Protein AF-0000000086877142 (afdb_homodimer)

InterPro domains:
  IPR025454 Protein of unknown function DUF4275 [PF14101] (35-163)

Radius of gyration: 26.89 Å; Cα contacts (8 Å, |Δi|>4): 525; chains: 2; bounding box: 36×80×56 Å

Organism: NCBI:txid248903

Sequence (338 aa):
MIREQINKMLDVLPESELNVAYSRIELVYLKYMFEKNLEDKGVQVTELCEESEGIAEQWDNVFASNMDDEAKEAIYYSEYKWHMFSYKKQECLTGDTARDAFDAELKNDLYVMYQHTPFIQGYENANAVVAADFDSEQDIYIFDREFTWTYVHTHEDMCGPYFYKVSKPMIREQINKMLDVLPESELNVAYSRIELVYLKYMFEKNLEDKGVQVTELCEESEGIAEQWDNVFASNMDDEAKEAIYYSEYKWHMFSYKKQECLTGDTARDAFDAELKNDLYVMYQHTPFIQGYENANAVVAADFDSEQDIYIFDREFTWTYVHTHEDMCGPYFYKVSKP

Secondary structure (DSSP, 8-state):
-HHHHHHHHHHH--HHHHHHHHHHHHHHHHHHHHHHHHHHTT-EEEEESTTHHHHHHHHHHHHTTT--HHHHHHTTTTT-TTHHHHTTSS--EEHHHHHHHHHHS--SSEEEEETT---EEEEES-TT--GGGGTT--SEEEEETT-SEEEEE-S-TTS--EEEE----/-HHHHHHHHHHH--HHHHHHHHHHHHHHHHHHHHHHHHHHTT-EEEEESTTHHHHHHHHHHHHTTT--HHHHHHTTTTT-TTHHHHTTSS--EEHHHHHHHHHHS--SSEEEEETT---EEEEES-TT--GGGGTT--SEEEEETT-SEEEEE-S-TTS--EEEE----

Foldseek 3Di:
DVVVVVCVVLVVDDPVVNVVVVVVVVVVVLVVLLVVVCVVLVKDKDKDDPCQQVVVVVLCCQQVVQDDPVRCVVQVCLQAVCSCVVVVVDDWDFDPRQQVVQLPDQDAWKWKDARPDSMIMIIGGCRVPGPVSCQSPARMWIAHPVSQKIFGHHPDPVGGRTIDGHDDD/DVVVVVCVVLVVDDPVVNVVVVVVVVVVVLVVLLVVVCVVLVKDKDKDDPCQQVVVVVLCCQQVVQDDPVRCVVQVCLQAVCSCVVVVVDDWDFDPRQQVVQLPDQDAWKWKDARPDSMIMIIGGCRVPGPVSCQSPARMWIAHPVSQKIFGHHPDPVGGRTIDGHDDD

pLDDT: mean 96.6, std 4.87, range [49.31, 98.88]

Structure (mmCIF, N/CA/C/O backbone):
data_AF-0000000086877142-model_v1
#
loop_
_entity.id
_entity.type
_entity.pdbx_description
1 polymer 'DUF4275 family protein'
#
loop_
_atom_site.group_PDB
_atom_site.id
_atom_site.type_symbol
_atom_site.label_atom_id
_atom_site.label_alt_id
_atom_site.label_comp_id
_atom_site.label_asym_id
_atom_site.label_entity_id
_atom_site.label_seq_id
_atom_site.pdbx_PDB_ins_code
_atom_site.Cartn_x
_atom_site.Cartn_y
_atom_site.Cartn_z
_atom_site.occupancy
_atom_site.B_iso_or_equiv
_atom_site.auth_seq_id
_atom_site.auth_comp_id
_atom_site.auth_asym_id
_atom_site.auth_atom_id
_atom_site.pdbx_PDB_model_num
ATOM 1 N N . MET A 1 1 ? 12.141 7.219 -22.734 1 89.56 1 MET A N 1
ATOM 2 C CA . MET A 1 1 ? 11.875 8.078 -21.594 1 89.56 1 MET A CA 1
ATOM 3 C C . MET A 1 1 ? 10.82 7.461 -20.672 1 89.56 1 MET A C 1
ATOM 5 O O . MET A 1 1 ? 9.969 6.695 -21.125 1 89.56 1 MET A O 1
ATOM 9 N N . ILE A 1 2 ? 10.883 7.59 -19.375 1 95.69 2 ILE A N 1
ATOM 10 C CA . ILE A 1 2 ? 10.008 7.008 -18.359 1 95.69 2 ILE A CA 1
ATOM 11 C C . ILE A 1 2 ? 8.555 7.324 -18.688 1 95.69 2 ILE A C 1
ATOM 13 O O . ILE A 1 2 ? 7.672 6.477 -18.531 1 95.69 2 ILE A O 1
ATOM 17 N N . ARG A 1 3 ? 8.273 8.5 -19.266 1 96.19 3 ARG A N 1
ATOM 18 C CA . ARG A 1 3 ? 6.926 8.898 -19.641 1 96.19 3 ARG A CA 1
ATOM 19 C C . ARG A 1 3 ? 6.398 8.016 -20.781 1 96.19 3 ARG A C 1
ATOM 21 O O . ARG A 1 3 ? 5.215 7.66 -20.797 1 96.19 3 ARG A O 1
ATOM 28 N N . GLU A 1 4 ? 7.223 7.723 -21.656 1 96.75 4 GLU A N 1
ATOM 29 C CA . GLU A 1 4 ? 6.824 6.863 -22.75 1 96.75 4 GLU A CA 1
ATOM 30 C C . GLU A 1 4 ? 6.441 5.469 -22.266 1 96.75 4 GLU A C 1
ATOM 32 O O . GLU A 1 4 ? 5.457 4.891 -22.719 1 96.75 4 GLU A O 1
ATOM 37 N N . GLN A 1 5 ? 7.297 5.004 -21.391 1 97.5 5 GLN A N 1
ATOM 38 C CA . GLN A 1 5 ? 7.02 3.688 -20.828 1 97.5 5 GLN A CA 1
ATOM 39 C C . GLN A 1 5 ? 5.699 3.686 -20.062 1 97.5 5 GLN A C 1
ATOM 41 O O . GLN A 1 5 ? 4.914 2.738 -20.172 1 97.5 5 GLN A O 1
ATOM 46 N N . ILE A 1 6 ? 5.477 4.711 -19.312 1 98.25 6 ILE A N 1
ATOM 47 C CA . ILE A 1 6 ? 4.215 4.867 -18.594 1 98.25 6 ILE A CA 1
ATOM 48 C C . ILE A 1 6 ? 3.055 4.855 -19.578 1 98.25 6 ILE A C 1
ATOM 50 O O . ILE A 1 6 ? 2.078 4.125 -19.391 1 98.25 6 ILE A O 1
ATOM 54 N N . ASN A 1 7 ? 3.176 5.617 -20.641 1 97.81 7 ASN A N 1
ATOM 55 C CA . ASN A 1 7 ? 2.115 5.715 -21.625 1 97.81 7 ASN A CA 1
ATOM 56 C C . ASN A 1 7 ? 1.831 4.363 -22.281 1 97.81 7 ASN A C 1
ATOM 58 O O . ASN A 1 7 ? 0.673 4.012 -22.516 1 97.81 7 ASN A O 1
ATOM 62 N N . LYS A 1 8 ? 2.854 3.664 -22.562 1 98 8 LYS A N 1
ATOM 63 C CA . LYS A 1 8 ? 2.686 2.344 -23.156 1 98 8 LYS A CA 1
ATOM 64 C C . LYS A 1 8 ? 1.86 1.431 -22.266 1 98 8 LYS A C 1
ATOM 66 O O . LYS A 1 8 ? 0.99 0.699 -22.734 1 98 8 LYS A O 1
ATOM 71 N N . MET A 1 9 ? 2.131 1.445 -20.969 1 98.25 9 MET A N 1
ATOM 72 C CA . MET A 1 9 ? 1.384 0.623 -20.016 1 98.25 9 MET A CA 1
ATOM 73 C C . MET A 1 9 ? -0.068 1.082 -19.922 1 98.25 9 MET A C 1
ATOM 75 O O . MET A 1 9 ? -0.987 0.264 -19.984 1 98.25 9 MET A O 1
ATOM 79 N N . LEU A 1 10 ? -0.264 2.367 -19.828 1 98.25 10 LEU A N 1
ATOM 80 C CA . LEU A 1 10 ? -1.608 2.916 -19.688 1 98.25 10 LEU A CA 1
ATOM 81 C C . LEU A 1 10 ? -2.447 2.637 -20.922 1 98.25 10 LEU A C 1
ATOM 83 O O . LEU A 1 10 ? -3.66 2.443 -20.828 1 98.25 10 LEU A O 1
ATOM 87 N N . ASP A 1 11 ? -1.825 2.57 -22.094 1 97.81 11 ASP A N 1
ATOM 88 C CA . ASP A 1 11 ? -2.516 2.42 -23.375 1 97.81 11 ASP A CA 1
ATOM 89 C C . ASP A 1 11 ? -3.213 1.065 -23.453 1 97.81 11 ASP A C 1
ATOM 91 O O . ASP A 1 11 ? -4.191 0.912 -24.203 1 97.81 11 ASP A O 1
ATOM 95 N N . VAL A 1 12 ? -2.723 0.13 -22.719 1 97.12 12 VAL A N 1
ATOM 96 C CA . VAL A 1 12 ? -3.256 -1.22 -22.859 1 97.12 12 VAL A CA 1
ATOM 97 C C . VAL A 1 12 ? -4.34 -1.461 -21.812 1 97.12 12 VAL A C 1
ATOM 99 O O . VAL A 1 12 ? -5.109 -2.418 -21.922 1 97.12 12 VAL A O 1
ATOM 102 N N . LEU A 1 13 ? -4.418 -0.662 -20.766 1 97.94 13 LEU A N 1
ATOM 103 C CA . LEU A 1 13 ? -5.324 -0.878 -19.641 1 97.94 13 LEU A CA 1
ATOM 104 C C . LEU A 1 13 ? -6.75 -0.484 -20.016 1 97.94 13 LEU A C 1
ATOM 106 O O . LEU A 1 13 ? -6.977 0.58 -20.594 1 97.94 13 LEU A O 1
ATOM 110 N N . PRO A 1 14 ? -7.766 -1.32 -19.719 1 97.44 14 PRO A N 1
ATOM 111 C CA . PRO A 1 14 ? -9.164 -0.917 -19.875 1 97.44 14 PRO A CA 1
ATOM 112 C C . PRO A 1 14 ? -9.594 0.117 -18.828 1 97.44 14 PRO A C 1
ATOM 114 O O . PRO A 1 14 ? -8.828 0.431 -17.922 1 97.44 14 PRO A O 1
ATOM 117 N N . GLU A 1 15 ? -10.766 0.653 -18.953 1 96.75 15 GLU A N 1
ATOM 118 C CA . GLU A 1 15 ? -11.242 1.769 -18.141 1 96.75 15 GLU A CA 1
ATOM 119 C C . GLU A 1 15 ? -11.195 1.424 -16.656 1 96.75 15 GLU A C 1
ATOM 121 O O . GLU A 1 15 ? -10.828 2.262 -15.828 1 96.75 15 GLU A O 1
ATOM 126 N N . SER A 1 16 ? -11.617 0.208 -16.328 1 96.81 16 SER A N 1
ATOM 127 C CA . SER A 1 16 ? -11.633 -0.205 -14.93 1 96.81 16 SER A CA 1
A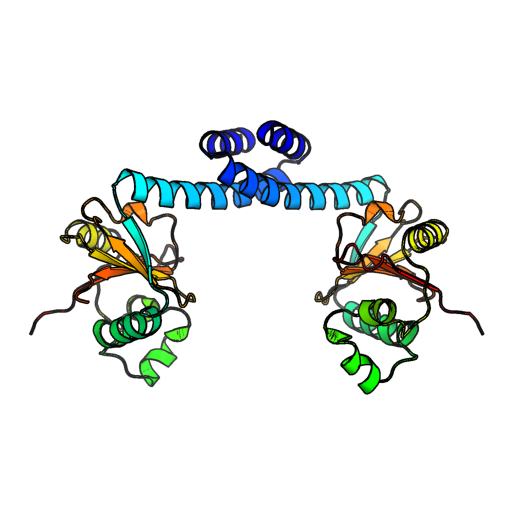TOM 128 C C . SER A 1 16 ? -10.234 -0.129 -14.312 1 96.81 16 SER A C 1
ATOM 130 O O . SER A 1 16 ? -10.062 0.427 -13.227 1 96.81 16 SER A O 1
ATOM 132 N N . GLU A 1 17 ? -9.242 -0.661 -15.047 1 97.88 17 GLU A N 1
ATOM 133 C CA . GLU A 1 17 ? -7.863 -0.655 -14.562 1 97.88 17 GLU A CA 1
ATOM 134 C C . GLU A 1 17 ? -7.262 0.746 -14.625 1 97.88 17 GLU A C 1
ATOM 136 O O . GLU A 1 17 ? -6.434 1.109 -13.789 1 97.88 17 GLU A O 1
ATOM 141 N N . LEU A 1 18 ? -7.668 1.517 -15.617 1 98.19 18 LEU A N 1
ATOM 142 C CA . LEU A 1 18 ? -7.23 2.906 -15.672 1 98.19 18 LEU A CA 1
ATOM 143 C C . LEU A 1 18 ? -7.668 3.67 -14.43 1 98.19 18 LEU A C 1
ATOM 145 O O . LEU A 1 18 ? -6.93 4.516 -13.922 1 98.19 18 LEU A O 1
ATOM 149 N N . ASN A 1 19 ? -8.867 3.391 -13.977 1 98.12 19 ASN A N 1
ATOM 150 C CA . ASN A 1 19 ? -9.344 4.023 -12.75 1 98.12 19 ASN A CA 1
ATOM 151 C C . ASN A 1 19 ? -8.477 3.656 -11.555 1 98.12 19 ASN A C 1
ATOM 153 O O . ASN A 1 19 ? -8.219 4.5 -10.695 1 98.12 19 ASN A O 1
ATOM 157 N N . VAL A 1 20 ? -8.07 2.389 -11.508 1 98.06 20 VAL A N 1
ATOM 158 C CA . VAL A 1 20 ? -7.168 1.954 -10.445 1 98.06 20 VAL A CA 1
ATOM 159 C C . VAL A 1 20 ? -5.84 2.699 -10.555 1 98.06 20 VAL A C 1
ATOM 161 O O . VAL A 1 20 ? -5.328 3.225 -9.562 1 98.06 20 VAL A O 1
ATOM 164 N N . ALA A 1 21 ? -5.297 2.74 -11.75 1 98.12 21 ALA A N 1
ATOM 165 C CA . ALA A 1 21 ? -4.047 3.455 -11.992 1 98.12 21 ALA A CA 1
ATOM 166 C C 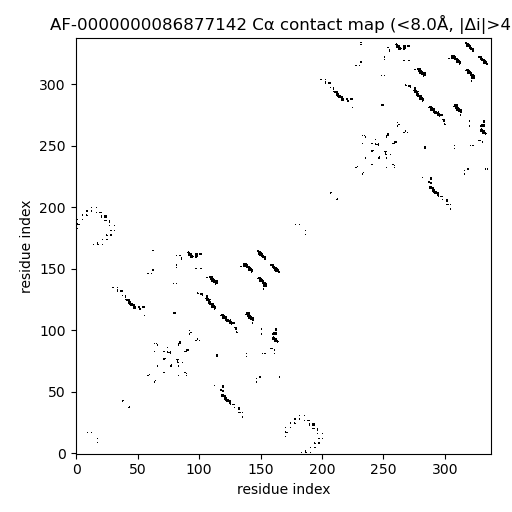. ALA A 1 21 ? -4.172 4.926 -11.594 1 98.12 21 ALA A C 1
ATOM 168 O O . ALA A 1 21 ? -3.254 5.492 -10.992 1 98.12 21 ALA A O 1
ATOM 169 N N . TYR A 1 22 ? -5.281 5.547 -11.953 1 98.44 22 TYR A N 1
ATOM 170 C CA . TYR A 1 22 ? -5.539 6.938 -11.602 1 98.44 22 TYR A CA 1
ATOM 171 C C . TYR A 1 22 ? -5.395 7.152 -10.094 1 98.44 22 TYR A C 1
ATOM 173 O O . TYR A 1 22 ? -4.711 8.078 -9.656 1 98.44 22 TYR A O 1
ATOM 181 N N . SER A 1 23 ? -6.059 6.281 -9.383 1 97.81 23 SER A N 1
ATOM 182 C CA . SER A 1 23 ? -6.027 6.418 -7.926 1 97.81 23 SER A CA 1
ATOM 183 C C . SER A 1 23 ? -4.602 6.32 -7.395 1 97.81 23 SER A C 1
ATOM 185 O O . SER A 1 23 ? -4.223 7.059 -6.484 1 97.81 23 SER A O 1
ATOM 187 N N . ARG A 1 24 ? -3.857 5.441 -7.922 1 97.69 24 ARG A N 1
ATOM 188 C CA . ARG A 1 24 ? -2.473 5.258 -7.496 1 97.69 24 ARG A CA 1
ATOM 189 C C . ARG A 1 24 ? -1.622 6.469 -7.863 1 97.69 24 ARG A C 1
ATOM 191 O O . ARG A 1 24 ? -0.797 6.918 -7.066 1 97.69 24 ARG A O 1
ATOM 198 N N . ILE A 1 25 ? -1.834 7.004 -9.008 1 98.25 25 ILE A N 1
ATOM 199 C CA . ILE A 1 25 ? -1.085 8.156 -9.492 1 98.25 25 ILE A CA 1
ATOM 200 C C . ILE A 1 25 ? -1.475 9.398 -8.688 1 98.25 25 ILE A C 1
ATOM 202 O O . ILE A 1 25 ? -0.625 10.234 -8.375 1 98.25 25 ILE A O 1
ATOM 206 N N . GLU A 1 26 ? -2.74 9.477 -8.445 1 98 26 GLU A N 1
ATOM 207 C CA . GLU A 1 26 ? -3.238 10.617 -7.688 1 98 26 GLU A CA 1
ATOM 208 C C . GLU A 1 26 ? -2.533 10.734 -6.34 1 98 26 GLU A C 1
ATOM 210 O O . GLU A 1 26 ? -2.219 11.836 -5.887 1 98 26 GLU A O 1
ATOM 215 N N . LEU A 1 27 ? -2.342 9.633 -5.711 1 97.44 27 LEU A N 1
ATOM 216 C CA . LEU A 1 27 ? -1.632 9.633 -4.438 1 97.44 27 LEU A CA 1
ATOM 217 C C . LEU A 1 27 ? -0.241 10.242 -4.594 1 97.44 27 LEU A C 1
ATOM 219 O O . LEU A 1 27 ? 0.181 11.055 -3.768 1 97.44 27 LEU A O 1
ATOM 223 N N . VAL A 1 28 ? 0.477 9.891 -5.59 1 98.19 28 VAL A N 1
ATOM 224 C CA . VAL A 1 28 ? 1.807 10.422 -5.867 1 98.19 28 VAL A CA 1
ATOM 225 C C . VAL A 1 28 ? 1.716 11.922 -6.152 1 98.19 28 VAL A C 1
ATOM 227 O O . VAL A 1 28 ? 2.514 12.711 -5.641 1 98.19 28 VAL A O 1
ATOM 230 N N . TYR A 1 29 ? 0.792 12.266 -6.98 1 98.38 29 TYR A N 1
ATOM 231 C CA . TYR A 1 29 ? 0.573 13.648 -7.395 1 98.38 29 TYR A CA 1
ATOM 232 C C . TYR A 1 29 ? 0.276 14.539 -6.195 1 98.38 29 TYR A C 1
ATOM 234 O O . TYR A 1 29 ? 0.89 15.594 -6.027 1 98.38 29 TYR A O 1
ATOM 242 N N . LEU A 1 30 ? -0.676 14.055 -5.414 1 97.94 30 LEU A N 1
ATOM 243 C CA . LEU A 1 30 ? -1.096 14.844 -4.262 1 97.94 30 LEU A CA 1
ATOM 244 C C . LEU A 1 30 ? 0.055 15.031 -3.279 1 97.94 30 LEU A C 1
ATOM 246 O O . LEU A 1 30 ? 0.247 16.125 -2.738 1 97.94 30 LEU A O 1
ATOM 250 N N . LYS A 1 31 ? 0.769 14.008 -3.012 1 97.75 31 LYS A N 1
ATOM 251 C CA . LYS A 1 31 ? 1.926 14.109 -2.127 1 97.75 31 LYS A CA 1
ATOM 252 C C . LYS A 1 31 ? 2.951 15.094 -2.676 1 97.75 31 LYS A C 1
ATOM 254 O O . LYS A 1 31 ? 3.461 15.945 -1.939 1 97.75 31 LYS A O 1
ATOM 259 N N . TYR A 1 32 ? 3.262 15.023 -3.898 1 98.38 32 TYR A N 1
ATOM 260 C CA . TYR A 1 32 ? 4.203 15.93 -4.539 1 98.38 32 TYR A CA 1
ATOM 261 C C . TYR A 1 32 ? 3.721 17.375 -4.449 1 98.38 32 TYR A C 1
ATOM 263 O O . TYR A 1 32 ? 4.496 18.281 -4.113 1 98.38 32 TYR A O 1
ATOM 271 N N . MET A 1 33 ? 2.484 17.562 -4.777 1 98.12 33 MET A N 1
ATOM 272 C CA . MET A 1 33 ? 1.923 18.906 -4.77 1 98.12 33 MET A CA 1
ATOM 273 C C . MET A 1 33 ? 1.947 19.5 -3.363 1 98.12 33 MET A C 1
ATOM 275 O O . MET A 1 33 ? 2.195 20.703 -3.193 1 98.12 33 MET A O 1
ATOM 279 N N . PHE A 1 34 ? 1.67 18.672 -2.391 1 98.38 34 PHE A N 1
ATOM 280 C CA . PHE A 1 34 ? 1.721 19.109 -0.999 1 98.38 34 PHE A CA 1
ATOM 281 C C . PHE A 1 34 ? 3.113 19.609 -0.639 1 98.38 34 PHE A C 1
ATOM 283 O O . PHE A 1 34 ? 3.266 20.734 -0.141 1 98.38 34 PHE A O 1
ATOM 290 N N . GLU A 1 35 ? 4.078 18.844 -0.937 1 97.88 35 GLU A N 1
ATOM 291 C CA . GLU A 1 35 ? 5.461 19.203 -0.62 1 97.88 35 GLU A CA 1
ATOM 292 C C . GLU A 1 35 ? 5.914 20.422 -1.409 1 97.88 35 GLU A C 1
ATOM 294 O O . GLU A 1 35 ? 6.574 21.312 -0.863 1 97.88 35 GLU A O 1
ATOM 299 N N . LYS A 1 36 ? 5.598 20.406 -2.641 1 97.81 36 LYS A N 1
ATOM 300 C CA . LYS A 1 36 ? 5.965 21.531 -3.502 1 97.81 36 LYS A CA 1
ATOM 301 C C . LYS A 1 36 ? 5.336 22.828 -3.012 1 97.81 36 LYS A C 1
ATOM 303 O O . LYS A 1 36 ? 5.98 23.875 -3.029 1 97.81 36 LYS A O 1
ATOM 308 N N . ASN A 1 37 ? 4.094 22.734 -2.646 1 98.25 37 ASN A N 1
ATOM 309 C CA . ASN A 1 37 ? 3.395 23.891 -2.117 1 98.25 37 ASN A CA 1
ATOM 310 C C . ASN A 1 37 ? 4.113 24.469 -0.901 1 98.25 37 ASN A C 1
ATOM 312 O O . ASN A 1 37 ? 4.301 25.688 -0.805 1 98.25 37 ASN A O 1
ATOM 316 N N . LEU A 1 38 ? 4.473 23.641 0.035 1 98.38 38 LEU A N 1
ATOM 317 C CA . LEU A 1 38 ? 5.215 24.094 1.211 1 98.38 38 LEU A CA 1
ATOM 318 C C . LEU A 1 38 ? 6.555 24.688 0.81 1 98.38 38 LEU A C 1
ATOM 320 O O . LEU A 1 38 ? 6.945 25.75 1.323 1 98.38 38 LEU A O 1
ATOM 324 N N . GLU A 1 39 ? 7.207 24.047 -0.1 1 98.06 39 GLU A N 1
ATOM 325 C CA . GLU A 1 39 ? 8.492 24.531 -0.585 1 98.06 39 GLU A CA 1
ATOM 326 C C . GLU A 1 39 ? 8.344 25.906 -1.232 1 98.06 39 GLU A C 1
ATOM 328 O O . GLU A 1 39 ? 9.156 26.812 -0.992 1 98.06 39 GLU A O 1
ATOM 333 N N . ASP A 1 40 ? 7.406 26.016 -2.068 1 98.25 40 ASP A N 1
ATOM 334 C CA . ASP A 1 40 ? 7.164 27.281 -2.777 1 98.25 40 ASP A CA 1
ATOM 335 C C . ASP A 1 40 ? 6.879 28.406 -1.8 1 98.25 40 ASP A C 1
ATOM 337 O O . ASP A 1 40 ? 7.152 29.578 -2.096 1 98.25 40 ASP A O 1
ATOM 341 N N . LYS A 1 41 ? 6.379 28.047 -0.651 1 98.38 41 LYS A N 1
ATOM 342 C CA . LYS A 1 41 ? 6.062 29.031 0.38 1 98.38 41 LYS A CA 1
ATOM 343 C C . LYS A 1 41 ? 7.281 29.312 1.257 1 98.38 41 LYS A C 1
ATOM 345 O O . LYS A 1 41 ? 7.207 30.125 2.182 1 98.38 41 LYS A O 1
ATOM 350 N N . GLY A 1 42 ? 8.305 28.641 1.019 1 98.25 42 GLY A N 1
ATOM 351 C CA . GLY A 1 42 ? 9.547 28.875 1.727 1 98.25 42 GLY A CA 1
ATOM 352 C C . GLY A 1 42 ? 9.664 28.078 3.018 1 98.25 42 GLY A C 1
ATOM 353 O O . GLY A 1 42 ? 10.57 28.312 3.816 1 98.25 42 GLY A O 1
ATOM 354 N N . VAL A 1 43 ? 8.766 27.156 3.209 1 98.69 43 VAL A N 1
ATOM 355 C CA . VAL A 1 43 ? 8.766 26.359 4.438 1 98.69 43 VAL A CA 1
ATOM 356 C C . VAL A 1 43 ? 9.945 25.391 4.422 1 98.69 43 VAL A C 1
ATOM 358 O O . VAL A 1 43 ? 10.188 24.719 3.414 1 98.69 43 VAL A O 1
ATOM 361 N N . GLN A 1 44 ? 10.664 25.375 5.457 1 98.5 44 GLN A N 1
ATOM 362 C CA . GLN A 1 44 ? 11.703 24.375 5.66 1 98.5 44 GLN A CA 1
ATOM 363 C C . GLN A 1 44 ? 11.219 23.25 6.562 1 98.5 44 GLN A C 1
ATOM 365 O O . GLN A 1 44 ? 10.852 23.469 7.715 1 98.5 44 GLN A O 1
ATOM 370 N N . VAL A 1 45 ? 11.258 22.078 6.008 1 98.06 45 VAL A N 1
ATOM 371 C CA . VAL A 1 45 ? 10.75 20.922 6.738 1 98.06 45 VAL A CA 1
ATOM 372 C C . VAL A 1 45 ? 11.914 20.062 7.223 1 98.06 45 VAL A C 1
ATOM 374 O O . VAL A 1 45 ? 12.805 19.703 6.441 1 98.06 45 VAL A O 1
ATOM 377 N N . THR A 1 46 ? 11.914 19.766 8.453 1 97.75 46 THR A N 1
ATOM 378 C CA . THR A 1 46 ? 12.93 18.906 9.039 1 97.75 46 THR A CA 1
ATOM 379 C C . THR A 1 46 ? 12.281 17.781 9.844 1 97.75 46 THR A C 1
ATOM 381 O O . THR A 1 46 ? 11.273 17.984 10.516 1 97.75 46 THR A O 1
ATOM 384 N N . GLU A 1 47 ? 12.836 16.594 9.719 1 96.12 47 GLU A N 1
ATOM 385 C CA . GLU A 1 47 ? 12.383 15.469 10.539 1 96.12 47 GLU A CA 1
ATOM 386 C C . GLU A 1 47 ? 13.047 15.477 11.906 1 96.12 47 GLU A C 1
ATOM 388 O O . GLU A 1 47 ? 14.273 15.539 12.008 1 96.12 47 GLU A O 1
ATOM 393 N N . LEU A 1 48 ? 12.188 15.445 12.898 1 95.19 48 LEU A N 1
ATOM 394 C CA . LEU A 1 48 ? 12.695 15.422 14.266 1 95.19 48 LEU A CA 1
ATOM 395 C C . LEU A 1 48 ? 12.703 14 14.82 1 95.19 48 LEU A C 1
ATOM 397 O O . LEU A 1 48 ? 11.656 13.477 15.211 1 95.19 48 LEU A O 1
ATOM 401 N N . CYS A 1 49 ? 13.711 13.281 14.844 1 88.81 49 CYS A N 1
ATOM 402 C CA . CYS A 1 49 ? 13.781 11.875 15.211 1 88.81 49 CYS A CA 1
ATOM 403 C C . CYS A 1 49 ? 13.922 11.711 16.719 1 88.81 49 CYS A C 1
ATOM 405 O O . CYS A 1 49 ? 13.008 11.219 17.391 1 88.81 49 CYS A O 1
ATOM 407 N N . GLU A 1 50 ? 14.836 12.273 17.312 1 92.12 50 GLU A N 1
ATOM 408 C CA . GLU A 1 50 ? 15.125 12.062 18.734 1 92.12 50 GLU A CA 1
ATOM 409 C C . GLU A 1 50 ? 14.133 12.805 19.609 1 92.12 50 GLU A C 1
ATOM 411 O O . GLU A 1 50 ? 13.797 12.336 20.703 1 92.12 50 GLU A O 1
ATOM 416 N N . GLU A 1 51 ? 13.602 13.875 19.125 1 95.44 51 GLU A N 1
ATOM 417 C CA . GLU A 1 51 ? 12.742 14.734 19.922 1 95.44 51 GLU A CA 1
ATOM 418 C C . GLU A 1 51 ? 11.281 14.336 19.797 1 95.44 51 GLU A C 1
ATOM 420 O O . GLU A 1 51 ? 10.43 14.781 20.578 1 95.44 51 GLU A O 1
ATOM 425 N N . SER A 1 52 ? 11 13.422 18.953 1 97.06 52 SER A N 1
ATOM 426 C CA . SER A 1 52 ? 9.625 13.164 18.531 1 97.06 52 SER A CA 1
ATOM 427 C C . SER A 1 52 ? 8.781 12.648 19.688 1 97.06 52 SER A C 1
ATOM 429 O O . SER A 1 52 ? 7.672 13.133 19.922 1 97.06 52 SER A O 1
ATOM 431 N N . GLU A 1 53 ? 9.289 11.688 20.391 1 96.12 53 GLU A N 1
ATOM 432 C CA . GLU A 1 53 ? 8.523 11.086 21.469 1 96.12 53 GLU A CA 1
ATOM 433 C C . GLU A 1 53 ? 8.141 12.133 22.516 1 96.12 53 GLU A C 1
ATOM 435 O O . GLU A 1 53 ? 6.988 12.188 22.953 1 96.12 53 GLU A O 1
ATOM 440 N N . GLY A 1 54 ? 9.086 12.898 22.938 1 97.38 54 GLY A N 1
ATOM 441 C CA . GLY A 1 54 ? 8.82 13.945 23.922 1 97.38 54 GLY A CA 1
ATOM 442 C C . GLY A 1 54 ? 7.812 14.969 23.438 1 97.38 54 GLY A C 1
ATOM 443 O O . GLY A 1 54 ? 6.953 15.406 24.203 1 97.38 54 GLY A O 1
ATOM 444 N N . ILE A 1 55 ? 7.918 15.383 22.219 1 98.06 55 ILE A N 1
ATOM 445 C CA . ILE A 1 55 ? 7.008 16.375 21.641 1 98.06 55 ILE A CA 1
ATOM 446 C C . ILE A 1 55 ? 5.594 15.797 21.578 1 98.06 55 ILE A C 1
ATOM 448 O O . ILE A 1 55 ? 4.629 16.469 21.938 1 98.06 55 ILE A O 1
ATOM 452 N N . ALA A 1 56 ? 5.492 14.547 21.156 1 97.31 56 ALA A N 1
ATOM 453 C CA . ALA A 1 56 ? 4.184 13.898 21.094 1 97.31 56 ALA A CA 1
ATOM 454 C C . ALA A 1 56 ? 3.557 13.781 22.469 1 97.31 56 ALA A C 1
ATOM 456 O O . ALA A 1 56 ? 2.355 14.016 22.641 1 97.31 56 ALA A O 1
ATOM 457 N N . GLU A 1 57 ? 4.359 13.422 23.438 1 96.56 57 GLU A N 1
ATOM 458 C CA . GLU A 1 57 ? 3.875 13.328 24.812 1 96.56 57 GLU A CA 1
ATOM 459 C C . GLU A 1 57 ? 3.42 14.688 25.328 1 96.56 57 GLU A C 1
ATOM 461 O O . GLU A 1 57 ? 2.412 14.789 26.031 1 96.56 57 GLU A O 1
ATOM 466 N N . GLN A 1 58 ? 4.184 15.68 25.062 1 97.81 58 GLN A N 1
ATOM 467 C CA . GLN A 1 58 ? 3.82 17.031 25.484 1 97.81 58 GLN A CA 1
ATOM 468 C C . GLN A 1 58 ? 2.51 17.469 24.828 1 97.81 58 GLN A C 1
ATOM 470 O O . GLN A 1 58 ? 1.697 18.141 25.469 1 97.81 58 GLN A O 1
ATOM 475 N N . TRP A 1 59 ? 2.326 17.141 23.594 1 97.94 59 TRP A N 1
ATOM 476 C CA . TRP A 1 59 ? 1.062 17.422 22.922 1 97.94 59 TRP A CA 1
ATOM 477 C C . TRP A 1 59 ? -0.109 16.828 23.703 1 97.94 59 TRP A C 1
ATOM 479 O O . TRP A 1 59 ? -1.092 17.516 23.969 1 97.94 59 TRP A O 1
ATOM 489 N N . ASP A 1 60 ? 0.004 15.586 24.125 1 96.88 60 ASP A N 1
ATOM 490 C CA . ASP A 1 60 ? -1.03 14.906 24.891 1 96.88 60 ASP A CA 1
ATOM 491 C C . ASP A 1 60 ? -1.271 15.609 26.219 1 96.88 60 ASP A C 1
ATOM 493 O O . ASP A 1 60 ? -2.418 15.844 26.609 1 96.88 60 ASP A O 1
ATOM 497 N N . ASN A 1 61 ? -0.21 15.898 26.828 1 96.38 61 ASN A N 1
ATOM 498 C CA . ASN A 1 61 ? -0.287 16.484 28.172 1 96.38 61 ASN A CA 1
ATOM 499 C C . ASN A 1 61 ? -0.971 17.859 28.141 1 96.38 61 ASN A C 1
ATOM 501 O O . ASN A 1 61 ? -1.663 18.234 29.078 1 96.38 61 ASN A O 1
ATOM 505 N N . VAL A 1 62 ? -0.731 18.578 27.125 1 97.25 62 VAL A N 1
ATOM 506 C CA . VAL A 1 62 ? -1.243 19.938 27.062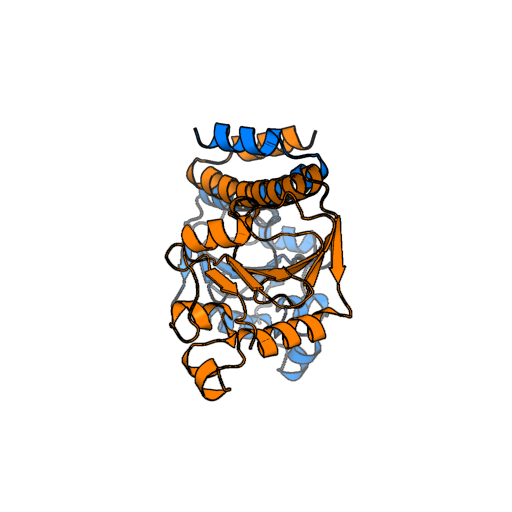 1 97.25 62 VAL A CA 1
ATOM 507 C C . VAL A 1 62 ? -2.67 19.922 26.516 1 97.25 62 VAL A C 1
ATOM 509 O O . VAL A 1 62 ? -3.58 20.484 27.125 1 97.25 62 VAL A O 1
ATOM 512 N N . PHE A 1 63 ? -2.92 19.234 25.406 1 97.12 63 PHE A N 1
ATOM 513 C CA . PHE A 1 63 ? -4.188 19.391 24.703 1 97.12 63 PHE A CA 1
ATOM 514 C C . PHE A 1 63 ? -5.203 18.359 25.188 1 97.12 63 PHE A C 1
ATOM 516 O O . PHE A 1 63 ? -6.41 18.547 25.031 1 97.12 63 PHE A O 1
ATOM 523 N N . ALA A 1 64 ? -4.746 17.297 25.734 1 95.19 64 ALA A N 1
ATOM 524 C CA . ALA A 1 64 ? -5.668 16.281 26.25 1 95.19 64 ALA A CA 1
ATOM 525 C C . ALA A 1 64 ? -5.609 16.203 27.781 1 95.19 64 ALA A C 1
ATOM 527 O O . ALA A 1 64 ? -5.875 15.148 28.359 1 95.19 64 ALA A O 1
ATOM 528 N N . SER A 1 65 ? -5.266 17.219 28.406 1 92.06 65 SER A N 1
ATOM 529 C CA . SER A 1 65 ? -5.035 17.25 29.844 1 92.06 65 SER A CA 1
ATOM 530 C C . SER A 1 65 ? -6.328 17.016 30.625 1 92.06 65 SER A C 1
ATOM 532 O O . SER A 1 65 ? -6.301 16.578 31.781 1 92.06 65 SER A O 1
ATOM 534 N N . ASN A 1 66 ? -7.414 17.266 30.062 1 92.62 66 ASN A N 1
ATOM 535 C CA . ASN A 1 66 ? -8.695 17.188 30.75 1 92.62 66 ASN A CA 1
ATOM 536 C C . ASN A 1 66 ? -9.234 15.758 30.781 1 92.62 66 ASN A C 1
ATOM 538 O O . ASN A 1 66 ? -10.312 15.508 31.328 1 92.62 66 ASN A O 1
ATOM 542 N N . MET A 1 67 ? -8.531 14.875 30.156 1 94.69 67 MET A N 1
ATOM 543 C CA . MET A 1 67 ? -9.008 13.492 30.094 1 94.69 67 MET A CA 1
ATOM 544 C C . MET A 1 67 ? -8.039 12.555 30.797 1 94.69 67 MET A C 1
ATOM 546 O O . MET A 1 67 ? -6.824 12.664 30.641 1 94.69 67 MET A O 1
ATOM 550 N N . ASP A 1 68 ? -8.633 11.633 31.609 1 94.62 68 ASP A N 1
ATOM 551 C CA . ASP A 1 68 ? -7.82 10.562 32.188 1 94.62 68 ASP A CA 1
ATOM 552 C C . ASP A 1 68 ? -7.793 9.336 31.281 1 94.62 6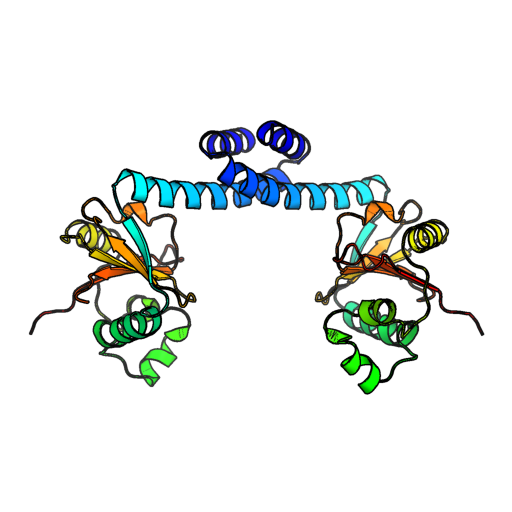8 ASP A C 1
ATOM 554 O O . ASP A 1 68 ? -8.391 9.352 30.203 1 94.62 68 ASP A O 1
ATOM 558 N N . ASP A 1 69 ? -7.16 8.305 31.703 1 95.25 69 ASP A N 1
ATOM 559 C CA . ASP A 1 69 ? -6.945 7.133 30.859 1 95.25 69 ASP A CA 1
ATOM 560 C C . ASP A 1 69 ? -8.266 6.426 30.562 1 95.25 69 ASP A C 1
ATOM 562 O O . ASP A 1 69 ? -8.453 5.91 29.453 1 95.25 69 ASP A O 1
ATOM 566 N N . GLU A 1 70 ? -9.102 6.422 31.5 1 96.5 70 GLU A N 1
ATOM 567 C CA . GLU A 1 70 ? -10.398 5.781 31.312 1 96.5 70 GLU A CA 1
ATOM 568 C C . GLU A 1 70 ? -11.219 6.512 30.25 1 96.5 70 GLU A C 1
ATOM 570 O O . GLU A 1 70 ? -11.844 5.879 29.406 1 96.5 70 GLU A O 1
ATOM 575 N N . ALA A 1 71 ? -11.195 7.848 30.375 1 96.19 71 ALA A N 1
ATOM 576 C CA . ALA A 1 71 ? -11.898 8.664 29.391 1 96.19 71 ALA A CA 1
ATOM 577 C C . ALA A 1 71 ? -11.297 8.477 28 1 96.19 71 ALA A C 1
ATOM 579 O O . ALA A 1 71 ? -12.023 8.375 27.016 1 96.19 71 ALA A O 1
ATOM 580 N N . LYS A 1 72 ? -10.031 8.391 27.891 1 97 72 LYS A N 1
ATOM 581 C CA . LYS A 1 72 ? -9.336 8.188 26.625 1 97 72 LYS A CA 1
ATOM 582 C C . LYS A 1 72 ? -9.688 6.836 26.016 1 97 72 LYS A C 1
ATOM 584 O O . LYS A 1 72 ? -9.898 6.734 24.812 1 97 72 LYS A O 1
ATOM 589 N N . GLU A 1 73 ? -9.719 5.879 26.828 1 97.44 73 GLU A N 1
ATOM 590 C CA . GLU A 1 73 ? -10.062 4.543 26.344 1 97.44 73 GLU A CA 1
ATOM 591 C C . GLU A 1 73 ? -11.492 4.504 25.812 1 97.44 73 GLU A C 1
ATOM 593 O O . GLU A 1 73 ? -11.758 3.854 24.797 1 97.44 73 GLU A O 1
ATOM 598 N N . ALA A 1 74 ? -12.367 5.203 26.438 1 97.19 74 ALA A N 1
ATOM 599 C CA . ALA A 1 74 ? -13.789 5.195 26.094 1 97.19 74 ALA A CA 1
ATOM 600 C C . ALA A 1 74 ? -14.016 5.805 24.719 1 97.19 74 ALA A C 1
ATOM 602 O O . ALA A 1 74 ? -15 5.484 24.047 1 97.19 74 ALA A O 1
ATOM 603 N N . ILE A 1 75 ? -13.141 6.602 24.297 1 97.62 75 ILE A N 1
ATOM 604 C CA . ILE A 1 75 ? -13.344 7.273 23.016 1 97.62 75 ILE A CA 1
ATOM 605 C C . ILE A 1 75 ? -12.336 6.754 22 1 97.62 75 ILE A C 1
ATOM 607 O O . ILE A 1 75 ? -12.109 7.387 20.953 1 97.62 75 ILE A O 1
ATOM 611 N N . TYR A 1 76 ? -11.625 5.766 22.344 1 97.62 76 TYR A N 1
ATOM 612 C CA . TYR A 1 76 ? -10.656 5.164 21.438 1 97.62 76 TYR A CA 1
ATOM 613 C C . TYR A 1 76 ? -9.562 6.164 21.062 1 97.62 76 TYR A C 1
ATOM 615 O O . TYR A 1 76 ? -9.227 6.309 19.875 1 97.62 76 TYR A O 1
ATOM 623 N N . TYR A 1 77 ? -9.039 6.852 22.031 1 97.75 77 TYR A N 1
ATOM 624 C CA . TYR A 1 77 ? -8.078 7.93 21.859 1 97.75 77 TYR A CA 1
ATOM 625 C C . TYR A 1 77 ? -6.805 7.43 21.188 1 97.75 77 TYR A C 1
ATOM 627 O O . TYR A 1 77 ? -6.195 8.148 20.391 1 97.75 77 TYR A O 1
ATOM 635 N N . SER A 1 78 ? -6.441 6.207 21.469 1 95.56 78 SER A N 1
ATOM 636 C CA . SER A 1 78 ? -5.211 5.641 20.922 1 95.56 78 SER A CA 1
ATOM 637 C C . SER A 1 78 ? -5.34 5.379 19.422 1 95.56 78 SER A C 1
ATOM 639 O O . SER A 1 78 ? -4.336 5.316 18.719 1 95.56 78 SER A O 1
ATOM 641 N N . GLU A 1 79 ? -6.539 5.203 18.953 1 97.19 79 GLU A N 1
ATOM 642 C CA . GLU A 1 79 ? -6.766 5.016 17.516 1 97.19 79 GLU A CA 1
ATOM 643 C C . GLU A 1 79 ? -6.605 6.324 16.75 1 97.19 79 GLU A C 1
ATOM 645 O O . GLU A 1 79 ? -5.902 6.379 15.742 1 97.19 79 GLU A O 1
ATOM 650 N N . TYR A 1 80 ? -7.258 7.328 17.312 1 98.25 80 TYR A N 1
ATOM 651 C CA . TYR A 1 80 ? -7.133 8.68 16.766 1 98.25 80 TYR A CA 1
ATOM 652 C C . TYR A 1 80 ? -7.254 9.719 17.891 1 98.25 80 TYR A C 1
ATOM 654 O O . TYR A 1 80 ? -8.297 9.836 18.516 1 98.25 80 TYR A O 1
ATOM 662 N N . LYS A 1 81 ? -6.199 10.531 18.031 1 97.81 81 LYS A N 1
ATOM 663 C CA . LYS A 1 81 ? -6.184 11.531 19.109 1 97.81 81 LYS A CA 1
ATOM 664 C C . LYS A 1 81 ? -7.281 12.57 18.906 1 97.81 81 LYS A C 1
ATOM 666 O O . LYS A 1 81 ? -7.824 13.109 19.875 1 97.81 81 LYS A O 1
ATOM 671 N N . TRP A 1 82 ? -7.648 12.75 17.641 1 98.06 82 TRP A N 1
ATOM 672 C CA . TRP A 1 82 ? -8.648 13.781 17.375 1 98.06 82 TRP A CA 1
ATOM 673 C C . TRP A 1 82 ? -10.031 13.32 17.812 1 98.06 82 TRP A C 1
ATOM 675 O O . TRP A 1 82 ? -10.984 14.109 17.812 1 98.06 82 TRP A O 1
ATOM 685 N N . HIS A 1 83 ? -10.18 12.07 18.219 1 98.06 83 HIS A N 1
ATOM 686 C CA . HIS A 1 83 ? -11.43 11.625 18.812 1 98.06 83 HIS A CA 1
ATOM 687 C C . HIS A 1 83 ? -11.82 12.492 20 1 98.06 83 HIS A C 1
ATOM 689 O O . HIS A 1 83 ? -13.008 12.641 20.312 1 98.06 83 HIS A O 1
ATOM 695 N N . MET A 1 84 ? -10.891 13.086 20.766 1 98 84 MET A N 1
ATOM 696 C CA . MET A 1 84 ? -11.227 13.977 21.875 1 98 84 MET A CA 1
ATOM 697 C C . MET A 1 84 ? -12.141 15.109 21.422 1 98 84 MET A C 1
ATOM 699 O O . MET A 1 84 ? -12.984 15.578 22.188 1 98 84 MET A O 1
ATOM 703 N N . PHE A 1 85 ? -12.031 15.477 20.125 1 98.06 85 PHE A N 1
ATOM 704 C CA . PHE A 1 85 ? -12.859 16.547 19.578 1 98.06 85 PHE A CA 1
ATOM 705 C C . PHE A 1 85 ? -14.172 15.992 19.031 1 98.06 85 PHE A C 1
ATOM 707 O O . PHE A 1 85 ? -15.242 16.562 19.297 1 98.06 85 PHE A O 1
ATOM 714 N N . SER A 1 86 ? -14.164 14.859 18.328 1 97.44 86 SER A N 1
ATOM 715 C CA . SER A 1 86 ? -15.359 14.32 17.688 1 97.44 86 SER A CA 1
ATOM 716 C C . SER A 1 86 ? -16.328 13.75 18.734 1 97.44 86 SER A C 1
ATOM 718 O O . SER A 1 86 ? -17.547 13.797 18.531 1 97.44 86 SER A O 1
ATOM 720 N N . TYR A 1 87 ? -15.805 13.281 19.844 1 97.06 87 TYR A N 1
ATOM 721 C CA . TYR A 1 87 ? -16.625 12.773 20.938 1 97.06 87 TYR A CA 1
ATOM 722 C C . TYR A 1 87 ? -16.969 13.883 21.922 1 97.06 87 TYR A C 1
ATOM 724 O O . TYR A 1 87 ? -17.531 13.625 23 1 97.06 87 TYR A O 1
ATOM 732 N N . LYS A 1 88 ? -16.562 15.125 21.703 1 95.94 88 LYS A N 1
ATOM 733 C CA . LYS A 1 88 ? -16.906 16.328 22.453 1 95.94 88 LYS A CA 1
ATOM 734 C C . LYS A 1 88 ? -16.359 16.281 23.875 1 95.94 88 LYS A C 1
ATOM 736 O O . LYS A 1 88 ? -17.016 16.719 24.812 1 95.94 88 LYS A O 1
ATOM 741 N N . LYS A 1 89 ? -15.203 15.711 24.031 1 96.38 89 LYS A N 1
ATOM 742 C CA . LYS A 1 89 ? -14.531 15.711 25.328 1 96.38 89 LYS A CA 1
ATOM 743 C C . LYS A 1 89 ? -13.734 17 25.531 1 96.38 89 LYS A C 1
ATOM 745 O O . LYS A 1 89 ? -13.383 17.344 26.656 1 96.38 89 LYS A O 1
ATOM 750 N N . GLN A 1 90 ? -13.391 17.641 24.453 1 95 90 GLN A N 1
ATOM 751 C CA . GLN A 1 90 ? -12.703 18.922 24.453 1 95 90 GLN A CA 1
ATOM 752 C C . GLN A 1 90 ? -13.359 19.891 23.469 1 95 90 GLN A C 1
ATOM 754 O O . GLN A 1 90 ? -13.469 19.594 22.281 1 95 90 GLN A O 1
ATOM 759 N N . GLU A 1 91 ? -13.797 21.078 24.062 1 94.56 91 GLU A N 1
ATOM 760 C CA . GLU A 1 91 ? -14.398 22.078 23.188 1 94.56 91 GLU A CA 1
ATOM 761 C C . GLU A 1 91 ? -13.375 22.625 22.188 1 94.56 91 GLU A C 1
ATOM 763 O O . GLU A 1 91 ? -12.219 22.844 22.547 1 94.56 91 GLU A O 1
ATOM 768 N N . CYS A 1 92 ? -13.828 22.766 20.984 1 97.44 92 CYS A N 1
ATOM 769 C CA . CYS A 1 92 ? -12.938 23.234 19.922 1 97.44 92 CYS A CA 1
ATOM 770 C C . CYS A 1 92 ? -13.734 23.891 18.797 1 97.44 92 CYS A C 1
ATOM 772 O O . CYS A 1 92 ? -14.969 23.844 18.797 1 97.44 92 CYS A O 1
ATOM 774 N N . LEU A 1 93 ? -13.055 24.609 17.891 1 98.19 93 LEU A N 1
ATOM 775 C CA . LEU A 1 93 ? -13.648 25.078 16.641 1 98.19 93 LEU A CA 1
ATOM 776 C C . LEU A 1 93 ? -13.633 23.969 15.586 1 98.19 93 LEU A C 1
ATOM 778 O O . LEU A 1 93 ? -12.75 23.109 15.602 1 98.19 93 LEU A O 1
ATOM 782 N N . THR A 1 94 ? -14.648 23.984 14.664 1 98.12 94 THR A N 1
ATOM 783 C CA . THR A 1 94 ? -14.75 22.938 13.664 1 98.12 94 THR A CA 1
ATOM 784 C C . THR A 1 94 ? -15.008 23.516 12.281 1 98.12 94 THR A C 1
ATOM 786 O O . THR A 1 94 ? -15.453 24.656 12.156 1 98.12 94 THR A O 1
ATOM 789 N N . GLY A 1 95 ? -14.688 22.766 11.289 1 97.62 95 GLY A N 1
ATOM 790 C CA . GLY A 1 95 ? -15.023 23.141 9.922 1 97.62 95 GLY A CA 1
ATOM 791 C C . GLY A 1 95 ? -14.375 24.438 9.477 1 97.62 95 GLY A C 1
ATOM 792 O O . GLY A 1 95 ? -13.18 24.641 9.703 1 97.62 95 GLY A O 1
ATOM 793 N N . ASP A 1 96 ? -15.172 25.234 8.891 1 97.75 96 ASP A N 1
ATOM 794 C CA . ASP A 1 96 ? -14.648 26.484 8.32 1 97.75 96 ASP A CA 1
ATOM 795 C C . ASP A 1 96 ? -14.148 27.422 9.422 1 97.75 96 ASP A C 1
ATOM 797 O O . ASP A 1 96 ? -13.18 28.156 9.219 1 97.75 96 ASP A O 1
ATOM 801 N N . THR A 1 97 ? -14.805 27.328 10.562 1 98.44 97 THR A N 1
ATOM 802 C CA . THR A 1 97 ? -14.367 28.172 11.672 1 98.44 97 THR A CA 1
ATOM 803 C C . THR A 1 97 ? -12.984 27.734 12.164 1 98.44 97 THR A C 1
ATOM 805 O O . THR A 1 97 ? -12.156 28.578 12.523 1 98.44 97 THR A O 1
ATOM 808 N N . ALA A 1 98 ? -12.742 26.453 12.164 1 98.69 98 ALA A N 1
ATOM 809 C CA . ALA A 1 98 ? -11.43 25.938 12.531 1 98.69 98 ALA A CA 1
ATOM 810 C C . ALA A 1 98 ? -10.367 26.359 11.523 1 98.69 98 ALA A C 1
ATOM 812 O O . ALA A 1 98 ? -9.266 26.766 11.906 1 98.69 98 ALA A O 1
ATOM 813 N N . ARG A 1 99 ? -10.727 26.312 10.234 1 98.62 99 ARG A N 1
ATOM 814 C CA . ARG A 1 99 ? -9.812 26.719 9.172 1 98.62 99 ARG A CA 1
ATOM 815 C C . ARG A 1 99 ? -9.438 28.203 9.312 1 98.62 99 ARG A C 1
ATOM 817 O O . ARG A 1 99 ? -8.266 28.562 9.219 1 98.62 99 ARG A O 1
ATOM 824 N N . ASP A 1 100 ? -10.414 29.016 9.578 1 98.69 100 ASP A N 1
ATOM 825 C CA . ASP A 1 100 ? -10.195 30.453 9.742 1 98.69 100 ASP A CA 1
ATOM 826 C C . ASP A 1 100 ? -9.297 30.734 10.945 1 98.69 100 ASP A C 1
ATOM 828 O O . ASP A 1 100 ? -8.43 31.609 10.883 1 98.69 100 ASP A O 1
ATOM 832 N N . ALA A 1 101 ? -9.555 30.031 12 1 98.62 101 ALA A N 1
ATOM 833 C CA . ALA A 1 101 ? -8.758 30.234 13.211 1 98.62 101 ALA A CA 1
ATOM 834 C C . ALA A 1 101 ? -7.301 29.859 12.969 1 98.62 101 ALA A C 1
ATOM 836 O O . ALA A 1 101 ? -6.395 30.594 13.383 1 98.62 101 ALA A O 1
ATOM 837 N N . PHE A 1 102 ? -7.098 28.766 12.32 1 98.75 102 PHE A N 1
ATOM 838 C CA . PHE A 1 102 ? -5.742 28.359 11.977 1 98.75 102 PHE A CA 1
ATOM 839 C C . PHE A 1 102 ? -5.059 29.406 11.117 1 98.75 102 PHE A C 1
ATOM 841 O O . PHE A 1 102 ? -3.91 29.781 11.375 1 98.75 102 PHE A O 1
ATOM 848 N N . ASP A 1 103 ? -5.773 29.891 10.133 1 98.75 103 ASP A N 1
ATOM 849 C CA . ASP A 1 103 ? -5.215 30.844 9.188 1 98.75 103 ASP A CA 1
ATOM 850 C C . ASP A 1 103 ? -4.902 32.188 9.883 1 98.75 103 ASP A C 1
ATOM 852 O O . ASP A 1 103 ? -3.994 32.906 9.461 1 98.75 103 ASP A O 1
ATOM 856 N N . ALA A 1 104 ? -5.586 32.438 10.961 1 98.25 104 ALA A N 1
ATOM 857 C CA . ALA A 1 104 ? -5.449 33.719 11.656 1 98.25 104 ALA A CA 1
ATOM 858 C C . ALA A 1 104 ? -4.262 33.719 12.617 1 98.25 104 ALA A C 1
ATOM 860 O O . ALA A 1 104 ? -3.783 34.75 13.047 1 98.25 104 ALA A O 1
ATOM 861 N N . GLU A 1 105 ? -3.811 32.531 12.977 1 97.69 105 GLU A N 1
ATOM 862 C CA . GLU A 1 105 ? -2.689 32.438 13.906 1 97.69 105 GLU A CA 1
ATOM 863 C C . GLU A 1 105 ? -1.394 32.906 13.258 1 97.69 105 GLU A C 1
ATOM 865 O O . GLU A 1 105 ? -1.156 32.656 12.07 1 97.69 105 GLU A O 1
ATOM 870 N N . LEU A 1 106 ? -0.627 33.656 14.023 1 95.5 106 LEU A N 1
ATOM 871 C CA . LEU A 1 106 ? 0.735 33.938 13.586 1 95.5 106 LEU A CA 1
ATOM 872 C C . LEU A 1 106 ? 1.605 32.688 13.68 1 95.5 106 LEU A C 1
ATOM 874 O O . LEU A 1 106 ? 1.684 32.062 14.742 1 95.5 106 LEU A O 1
ATOM 878 N N . LYS A 1 107 ? 2.113 32.344 12.445 1 96 107 LYS A N 1
ATOM 879 C CA . LYS A 1 107 ? 2.891 31.109 12.383 1 96 107 LYS A CA 1
ATOM 880 C C . LYS A 1 107 ? 4.305 31.375 11.875 1 96 107 LYS A C 1
ATOM 882 O O . LYS A 1 107 ? 4.52 32.281 11.055 1 96 107 LYS A O 1
ATOM 887 N N . ASN A 1 108 ? 5.258 30.734 12.461 1 95.88 108 ASN A N 1
ATOM 888 C CA . ASN A 1 108 ? 6.633 30.719 11.977 1 95.88 108 ASN A CA 1
ATOM 889 C C . ASN A 1 108 ? 7.25 29.328 12.086 1 95.88 108 ASN A C 1
ATOM 891 O O . ASN A 1 108 ? 7.645 28.734 11.078 1 95.88 108 ASN A O 1
ATOM 895 N N . ASP A 1 109 ? 7.293 28.875 13.367 1 96.88 109 ASP A N 1
ATOM 896 C CA . ASP A 1 109 ? 7.773 27.531 13.633 1 96.88 109 ASP A CA 1
ATOM 897 C C . ASP A 1 109 ? 6.637 26.625 14.086 1 96.88 109 ASP A C 1
ATOM 899 O O . ASP A 1 109 ? 5.961 26.906 15.078 1 96.88 109 ASP A O 1
ATOM 903 N N . LEU A 1 110 ? 6.484 25.516 13.352 1 98.62 110 LEU A N 1
ATOM 904 C CA . LEU A 1 110 ? 5.395 24.594 13.664 1 98.62 110 LEU A CA 1
ATOM 905 C C . LEU A 1 110 ? 5.922 23.172 13.852 1 98.62 110 LEU A C 1
ATOM 907 O O . LEU A 1 110 ? 6.992 22.828 13.352 1 98.62 110 LEU A O 1
ATOM 911 N N . TYR A 1 111 ? 5.195 22.438 14.609 1 98.69 111 TYR A N 1
ATOM 912 C CA . TYR A 1 111 ? 5.309 20.984 14.617 1 98.69 111 TYR A CA 1
ATOM 913 C C . TYR A 1 111 ? 4.176 20.344 13.82 1 98.69 111 TYR A C 1
ATOM 915 O O . TYR A 1 111 ? 3.047 20.828 13.82 1 98.69 111 TYR A O 1
ATOM 923 N N . VAL A 1 112 ? 4.555 19.281 13.172 1 98.75 112 VAL A N 1
ATOM 924 C CA . VAL A 1 112 ? 3.576 18.5 12.406 1 98.75 112 VAL A CA 1
ATOM 925 C C . VAL A 1 112 ? 3.717 17.016 12.734 1 98.75 112 VAL A C 1
ATOM 927 O O . VAL A 1 112 ? 4.824 16.469 12.695 1 98.75 112 VAL A O 1
ATOM 930 N N . MET A 1 113 ? 2.684 16.438 13.086 1 97.81 113 MET A N 1
ATOM 931 C CA . MET A 1 113 ? 2.727 14.992 13.344 1 97.81 113 MET A CA 1
ATOM 932 C C . MET A 1 113 ? 1.534 14.289 12.703 1 97.81 113 MET A C 1
ATOM 934 O O . MET A 1 113 ? 0.494 14.914 12.469 1 97.81 113 MET A O 1
ATOM 938 N N . TYR A 1 114 ? 1.666 13.078 12.289 1 97.94 114 TYR A N 1
ATOM 939 C CA . TYR A 1 114 ? 0.613 12.234 11.742 1 97.94 114 TYR A CA 1
ATOM 940 C C . TYR A 1 114 ? 0.214 11.148 12.727 1 97.94 114 TYR A C 1
ATOM 942 O O . TYR A 1 114 ? 1.051 10.648 13.484 1 97.94 114 TYR A O 1
ATOM 950 N N . GLN A 1 115 ? -1.109 10.836 12.609 1 97.62 115 GLN A N 1
ATOM 951 C CA . GLN A 1 115 ? -1.537 9.688 13.398 1 97.62 115 GLN A CA 1
ATOM 952 C C . GLN A 1 115 ? -0.761 8.43 13 1 97.62 115 GLN A C 1
ATOM 954 O O . GLN A 1 115 ? -0.492 8.211 11.82 1 97.62 115 GLN A O 1
ATOM 959 N N . HIS A 1 116 ? -0.337 7.633 13.969 1 94.81 116 HIS A N 1
ATOM 960 C CA . HIS A 1 116 ? 0.266 6.316 13.812 1 94.81 116 HIS A CA 1
ATOM 961 C C . HIS A 1 116 ? 1.681 6.418 13.25 1 94.81 116 HIS A C 1
ATOM 963 O O . HIS A 1 116 ? 2.186 5.469 12.656 1 94.81 116 HIS A O 1
ATOM 969 N N . THR A 1 117 ? 2.238 7.516 13.211 1 93.12 117 THR A N 1
ATOM 970 C CA . THR A 1 117 ? 3.65 7.711 12.906 1 93.12 117 THR A CA 1
ATOM 971 C C . THR A 1 117 ? 4.391 8.297 14.102 1 93.12 117 THR A C 1
ATOM 973 O O . THR A 1 117 ? 3.934 9.273 14.703 1 93.12 117 THR A O 1
ATOM 976 N N . PRO A 1 118 ? 5.461 7.684 14.406 1 92.25 118 PRO A N 1
ATOM 977 C CA . PRO A 1 118 ? 6.18 8.172 15.586 1 92.25 118 PRO A CA 1
ATOM 978 C C . PRO A 1 118 ? 7.008 9.422 15.297 1 92.25 118 PRO A C 1
ATOM 980 O O . PRO A 1 118 ? 7.551 10.039 16.219 1 92.25 118 PRO A O 1
ATOM 983 N N . PHE A 1 119 ? 7.086 9.781 14.055 1 93.5 119 PHE A N 1
ATOM 984 C CA . PHE A 1 119 ? 7.988 10.859 13.664 1 93.5 119 PHE A CA 1
ATOM 985 C C . PHE A 1 119 ? 7.238 12.188 13.594 1 93.5 119 PHE A C 1
ATOM 987 O O . PHE A 1 119 ? 6.098 12.234 13.133 1 93.5 119 PHE A O 1
ATOM 994 N N . ILE A 1 120 ? 7.938 13.188 14.102 1 97.69 120 ILE A N 1
ATOM 995 C CA . ILE A 1 120 ? 7.418 14.555 14.055 1 97.69 120 ILE A CA 1
ATOM 996 C C . ILE A 1 120 ? 8.273 15.398 13.117 1 97.69 120 ILE A C 1
ATOM 998 O O . ILE A 1 120 ? 9.5 15.25 13.078 1 97.69 120 ILE A O 1
ATOM 1002 N N . GLN A 1 121 ? 7.59 16.234 12.398 1 98.31 121 GLN A N 1
ATOM 1003 C CA . GLN A 1 121 ? 8.289 17.172 11.531 1 98.31 121 GLN A CA 1
ATOM 1004 C C . GLN A 1 121 ? 8.258 18.594 12.109 1 98.31 121 GLN A C 1
ATOM 1006 O O . GLN A 1 121 ? 7.254 19 12.688 1 98.31 121 GLN A O 1
ATOM 1011 N N . GLY A 1 122 ? 9.398 19.234 11.906 1 98.44 122 GLY A N 1
ATOM 1012 C CA . GLY A 1 122 ? 9.453 20.672 12.156 1 98.44 122 GLY A CA 1
ATOM 1013 C C . GLY A 1 122 ? 9.328 21.5 10.891 1 98.44 122 GLY A C 1
ATOM 1014 O O . GLY A 1 122 ? 10.016 21.25 9.906 1 98.44 122 GLY A O 1
ATOM 1015 N N . TYR A 1 123 ? 8.414 22.406 10.891 1 98.62 123 TYR A N 1
ATOM 1016 C CA . TYR A 1 123 ? 8.281 23.391 9.82 1 98.62 123 TYR A CA 1
ATOM 1017 C C . TYR A 1 123 ? 8.828 24.75 10.258 1 98.62 123 TYR A C 1
ATOM 1019 O O . TYR A 1 123 ? 8.398 25.312 11.266 1 98.62 123 TYR A O 1
ATOM 1027 N N . GLU A 1 124 ? 9.766 25.203 9.57 1 98.44 124 GLU A N 1
ATOM 1028 C CA . GLU A 1 124 ? 10.289 26.547 9.781 1 98.44 124 GLU A CA 1
ATOM 1029 C C . GLU A 1 124 ? 9.875 27.484 8.648 1 98.44 124 GLU A C 1
ATOM 1031 O O . GLU A 1 124 ? 9.664 27.047 7.52 1 98.44 124 GLU A O 1
ATOM 1036 N N . ASN A 1 125 ? 9.688 28.812 9.023 1 98.25 125 ASN A N 1
ATOM 1037 C CA . ASN A 1 125 ? 9.242 29.812 8.055 1 98.25 125 ASN A CA 1
ATOM 1038 C C . ASN A 1 125 ? 7.867 29.484 7.492 1 98.25 125 ASN A C 1
ATOM 1040 O O . ASN A 1 125 ? 7.684 29.438 6.273 1 98.25 125 ASN A O 1
ATOM 1044 N N . ALA A 1 126 ? 6.922 29.156 8.398 1 98.31 126 ALA A N 1
ATOM 1045 C CA . ALA A 1 126 ? 5.598 28.688 8 1 98.31 126 ALA A CA 1
ATOM 1046 C C . ALA A 1 126 ? 4.57 29.812 8.031 1 98.31 126 ALA A C 1
ATOM 1048 O O . ALA A 1 126 ? 3.383 29.562 8.266 1 98.31 126 ALA A O 1
ATOM 1049 N N . ASN A 1 127 ? 4.996 30.984 7.848 1 97.88 127 ASN A N 1
ATOM 1050 C CA . ASN A 1 127 ? 4.102 32.125 7.988 1 97.88 127 ASN A CA 1
ATOM 1051 C C . ASN A 1 127 ? 3.043 32.156 6.891 1 97.88 127 ASN A C 1
ATOM 1053 O O . ASN A 1 127 ? 1.946 32.688 7.09 1 97.88 127 ASN A O 1
ATOM 1057 N N . ALA A 1 128 ? 3.371 31.641 5.785 1 98.06 128 ALA A N 1
ATOM 1058 C CA . ALA A 1 128 ? 2.459 31.688 4.645 1 98.06 128 ALA A CA 1
ATOM 1059 C C . ALA A 1 128 ? 1.58 30.453 4.59 1 98.06 128 ALA A C 1
ATOM 1061 O O . ALA A 1 128 ? 0.726 30.312 3.709 1 98.06 128 ALA A O 1
ATOM 1062 N N . VAL A 1 129 ? 1.781 29.5 5.512 1 98.38 129 VAL A N 1
ATOM 1063 C CA . VAL A 1 129 ? 1.025 28.25 5.531 1 98.38 129 VAL A CA 1
ATOM 1064 C C . VAL A 1 129 ? -0.417 28.516 5.949 1 98.38 129 VAL A C 1
ATOM 1066 O O . VAL A 1 129 ? -0.664 29.312 6.871 1 98.38 129 VAL A O 1
ATOM 1069 N N . VAL A 1 130 ? -1.351 27.938 5.207 1 98.62 130 VAL A N 1
ATOM 1070 C CA . VAL A 1 130 ? -2.771 28.078 5.504 1 98.62 130 VAL A CA 1
ATOM 1071 C C . VAL A 1 130 ? -3.424 26.703 5.578 1 98.62 130 VAL A C 1
ATOM 1073 O O . VAL A 1 130 ? -2.816 25.703 5.195 1 98.62 130 VAL A O 1
ATOM 1076 N N . ALA A 1 131 ? -4.652 26.641 6.078 1 98.62 131 ALA A N 1
ATOM 1077 C CA . ALA A 1 131 ? -5.391 25.406 6.293 1 98.62 131 ALA A CA 1
ATOM 1078 C C . ALA A 1 131 ? -5.508 24.609 4.996 1 98.62 131 ALA A C 1
ATOM 1080 O O . ALA A 1 131 ? -5.344 23.391 5 1 98.62 131 ALA A O 1
ATOM 1081 N N . ALA A 1 132 ? -5.727 25.266 3.896 1 98.19 132 ALA A N 1
ATOM 1082 C CA . ALA A 1 132 ? -5.969 24.625 2.605 1 98.19 132 ALA A CA 1
ATOM 1083 C C . ALA A 1 132 ? -4.758 23.812 2.166 1 98.19 132 ALA A C 1
ATOM 1085 O O . ALA A 1 132 ? -4.887 22.859 1.386 1 98.19 132 ALA A O 1
ATOM 1086 N N . ASP A 1 133 ? -3.58 24.172 2.67 1 98.44 133 ASP A N 1
ATOM 1087 C CA . ASP A 1 133 ? -2.361 23.469 2.295 1 98.44 133 ASP A CA 1
ATOM 1088 C C . ASP A 1 133 ? -2.398 22.016 2.777 1 98.44 133 ASP A C 1
ATOM 1090 O O . ASP A 1 133 ? -1.665 21.172 2.268 1 98.44 133 ASP A O 1
ATOM 1094 N N . PHE A 1 134 ? -3.254 21.719 3.758 1 98.31 134 PHE A N 1
ATOM 1095 C CA . PHE A 1 134 ? -3.248 20.406 4.391 1 98.31 134 PHE A CA 1
ATOM 1096 C C . PHE A 1 134 ? -4.469 19.594 3.969 1 98.31 134 PHE A C 1
ATOM 1098 O O . PHE A 1 134 ? -4.727 18.516 4.512 1 98.31 134 PHE A O 1
ATOM 1105 N N . ASP A 1 135 ? -5.223 20.047 2.949 1 96.62 135 ASP A N 1
ATOM 1106 C CA . ASP A 1 135 ? -6.492 19.438 2.555 1 96.62 135 ASP A CA 1
ATOM 1107 C C . ASP A 1 135 ? -6.281 18.031 2.002 1 96.62 135 ASP A C 1
ATOM 1109 O O . ASP A 1 135 ? -7.195 17.203 2.021 1 96.62 135 ASP A O 1
ATOM 1113 N N . SER A 1 136 ? -5.113 17.797 1.467 1 96.62 136 SER A N 1
ATOM 1114 C CA . SER A 1 136 ? -4.84 16.484 0.907 1 96.62 136 SER A CA 1
ATOM 1115 C C . SER A 1 136 ? -4.34 15.523 1.979 1 96.62 136 SER A C 1
ATOM 1117 O O . SER A 1 136 ? -4.207 14.32 1.729 1 96.62 136 SER A O 1
ATOM 1119 N N . GLU A 1 137 ? -3.99 16.016 3.164 1 97.19 137 GLU A N 1
ATOM 1120 C CA . GLU A 1 137 ? -3.443 15.195 4.242 1 97.19 137 GLU A CA 1
ATOM 1121 C C . GLU A 1 137 ? -4.551 14.672 5.156 1 97.19 137 GLU A C 1
ATOM 1123 O O . GLU A 1 137 ? -5.648 15.227 5.188 1 97.19 137 GLU A O 1
ATOM 1128 N N . GLN A 1 138 ? -4.266 13.578 5.742 1 96.81 138 GLN A N 1
ATOM 1129 C CA . GLN A 1 138 ? -5.219 12.945 6.648 1 96.81 138 GLN A CA 1
ATOM 1130 C C . GLN A 1 138 ? -4.582 12.672 8.008 1 96.81 138 GLN A C 1
ATOM 1132 O O . GLN A 1 138 ? -3.412 12.289 8.086 1 96.81 138 GLN A O 1
ATOM 1137 N N . ASP A 1 139 ? -5.398 12.852 9.039 1 98.38 139 ASP A N 1
ATOM 1138 C CA . ASP A 1 139 ? -5.004 12.578 10.414 1 98.38 139 ASP A CA 1
ATOM 1139 C C . ASP A 1 139 ? -3.686 13.266 10.758 1 98.38 139 ASP A C 1
ATOM 1141 O O . ASP A 1 139 ? -2.758 12.633 11.266 1 98.38 139 ASP A O 1
ATOM 1145 N N . ILE A 1 140 ? -3.654 14.469 10.375 1 98.5 140 ILE A N 1
ATOM 1146 C CA . ILE A 1 140 ? -2.482 15.32 10.555 1 98.5 140 ILE A CA 1
ATOM 1147 C C . ILE A 1 140 ? -2.754 16.344 11.648 1 98.5 140 ILE A C 1
ATOM 1149 O O . ILE A 1 140 ? -3.857 16.891 11.742 1 98.5 140 ILE A O 1
ATOM 1153 N N . TYR A 1 141 ? -1.763 16.578 12.539 1 98.75 141 TYR A N 1
ATOM 1154 C CA . TYR A 1 141 ? -1.808 17.531 13.648 1 98.75 141 TYR A CA 1
ATOM 1155 C C . TYR A 1 141 ? -0.746 18.609 13.477 1 98.75 141 TYR A C 1
ATOM 1157 O O . TYR A 1 141 ? 0.448 18.312 13.414 1 98.75 141 TYR A O 1
ATOM 1165 N N . ILE A 1 142 ? -1.217 19.797 13.383 1 98.88 142 ILE A N 1
ATOM 1166 C CA . ILE A 1 142 ? -0.324 20.953 13.289 1 98.88 142 ILE A CA 1
ATOM 1167 C C . ILE A 1 142 ? -0.432 21.797 14.555 1 98.88 142 ILE A C 1
ATOM 1169 O O . ILE A 1 142 ? -1.535 22.094 15.016 1 98.88 142 ILE A O 1
ATOM 1173 N N . PHE A 1 143 ? 0.708 22.125 15.133 1 98.69 143 PHE A N 1
ATOM 1174 C CA . PHE A 1 143 ? 0.649 22.922 16.359 1 98.69 143 PHE A CA 1
ATOM 1175 C C . PHE A 1 143 ? 1.923 23.734 16.531 1 98.69 143 PHE A C 1
ATOM 1177 O O . PHE A 1 143 ? 2.957 23.422 15.945 1 98.69 143 PHE A O 1
ATOM 1184 N N . ASP A 1 144 ? 1.836 24.828 17.297 1 98.19 144 ASP A N 1
ATOM 1185 C CA . ASP A 1 144 ? 2.988 25.719 17.484 1 98.19 144 ASP A CA 1
ATOM 1186 C C . ASP A 1 144 ? 3.967 25.125 18.5 1 98.19 144 ASP A C 1
ATOM 1188 O O . ASP A 1 144 ? 3.598 24.25 19.297 1 98.19 144 ASP A O 1
ATOM 1192 N N . ARG A 1 145 ? 5.121 25.578 18.484 1 97 145 ARG A N 1
ATOM 1193 C CA . ARG A 1 145 ? 6.184 25.047 19.328 1 97 145 ARG A CA 1
ATOM 1194 C C . ARG A 1 145 ? 5.91 25.344 20.797 1 97 145 ARG A C 1
ATOM 1196 O O . ARG A 1 145 ? 6.441 24.656 21.672 1 97 145 ARG A O 1
ATOM 1203 N N . GLU A 1 146 ? 5.137 26.312 21.031 1 97.12 146 GLU A N 1
ATOM 1204 C CA . GLU A 1 146 ? 4.812 26.703 22.406 1 97.12 146 GLU A CA 1
ATOM 1205 C C . GLU A 1 146 ? 3.615 25.922 22.938 1 97.12 146 GLU A C 1
ATOM 1207 O O . GLU A 1 146 ? 3.238 26.062 24.094 1 97.12 146 GLU A O 1
ATOM 1212 N N . PHE A 1 147 ? 3.006 25.094 22.141 1 97.81 147 PHE A N 1
ATOM 1213 C CA . PHE A 1 147 ? 1.879 24.25 22.5 1 97.81 147 PHE A CA 1
ATOM 1214 C C . PHE A 1 147 ? 0.701 25.078 22.969 1 97.81 147 PHE A C 1
ATOM 1216 O O . PHE A 1 147 ? 0.071 24.766 23.984 1 97.81 147 PHE A O 1
ATOM 1223 N N . THR A 1 148 ? 0.419 26.125 22.234 1 97.88 148 THR A N 1
ATOM 1224 C CA . THR A 1 148 ? -0.688 26.969 22.641 1 97.88 148 THR A CA 1
ATOM 1225 C C . THR A 1 148 ? -1.937 26.672 21.812 1 97.88 148 THR A C 1
ATOM 1227 O O . THR A 1 148 ? -3.051 27 22.219 1 97.88 148 THR A O 1
ATOM 1230 N N . TRP A 1 149 ? -1.768 26.125 20.656 1 98.56 149 TRP A N 1
ATOM 1231 C CA . TRP A 1 149 ? -2.908 25.734 19.828 1 98.56 149 TRP A CA 1
ATOM 1232 C C . TRP A 1 149 ? -2.559 24.531 18.953 1 98.56 149 TRP A C 1
ATOM 1234 O O . TRP A 1 149 ? -1.381 24.25 18.734 1 98.56 149 TRP A O 1
ATOM 1244 N N . THR A 1 150 ? -3.58 23.797 18.5 1 98.75 150 THR A N 1
ATOM 1245 C CA . THR A 1 150 ? -3.416 22.703 17.547 1 98.75 150 THR A CA 1
ATOM 1246 C C . THR A 1 150 ? -4.531 22.703 16.516 1 98.75 150 THR A C 1
ATOM 1248 O O . THR A 1 150 ? -5.68 23.031 16.828 1 98.75 150 THR A O 1
ATOM 1251 N N . TYR A 1 151 ? -4.129 22.516 15.328 1 98.88 151 TYR A N 1
ATOM 1252 C CA . TYR A 1 151 ? -5.023 22.312 14.195 1 98.88 151 TYR A CA 1
ATOM 1253 C C . TYR A 1 151 ? -4.953 20.875 13.695 1 98.88 151 TYR A C 1
ATOM 1255 O O . TYR A 1 151 ? -3.867 20.297 13.562 1 98.88 151 TYR A O 1
ATOM 1263 N N . VAL A 1 152 ? -6.094 20.266 13.477 1 98.81 152 VAL A N 1
ATOM 1264 C CA . VAL A 1 152 ? -6.141 18.844 13.133 1 98.81 152 VAL A CA 1
ATOM 1265 C C . VAL A 1 152 ? -7 18.641 11.883 1 98.81 152 VAL A C 1
ATOM 1267 O O . VAL A 1 152 ? -8.133 19.125 11.82 1 98.81 152 VAL A O 1
ATOM 1270 N N . HIS A 1 153 ? -6.43 17.984 10.883 1 98.44 153 HIS A N 1
ATOM 1271 C CA . HIS A 1 153 ? -7.188 17.547 9.719 1 98.44 153 HIS A CA 1
ATOM 1272 C C . HIS A 1 153 ? -7.387 16.031 9.727 1 98.44 153 HIS A C 1
ATOM 1274 O O . HIS A 1 153 ? -6.422 15.273 9.852 1 98.44 153 HIS A O 1
ATOM 1280 N N . THR A 1 154 ? -8.617 15.57 9.648 1 98.25 154 THR A N 1
ATOM 1281 C CA . THR A 1 154 ? -8.961 14.164 9.836 1 98.25 154 THR A CA 1
ATOM 1282 C C . THR A 1 154 ? -9.164 13.469 8.5 1 98.25 154 THR A C 1
ATOM 1284 O O . THR A 1 154 ? -9.164 14.117 7.449 1 98.25 154 THR A O 1
ATOM 1287 N N . HIS A 1 155 ? -9.281 12.172 8.531 1 96.31 155 HIS A N 1
ATOM 1288 C CA . HIS A 1 155 ? -9.547 11.414 7.309 1 96.31 155 HIS A CA 1
ATOM 1289 C C . HIS A 1 155 ? -11.047 11.352 7.023 1 96.31 155 HIS A C 1
ATOM 1291 O O . HIS A 1 155 ? -11.453 10.953 5.93 1 96.31 155 HIS A O 1
ATOM 1297 N N . GLU A 1 156 ? -11.859 11.727 7.957 1 92.06 156 GLU A N 1
ATOM 1298 C CA . GLU A 1 156 ? -13.312 11.695 7.789 1 92.06 156 GLU A CA 1
ATOM 1299 C C . GLU A 1 156 ? -13.844 13.047 7.332 1 92.06 156 GLU A C 1
ATOM 1301 O O . GLU A 1 156 ? -13.562 14.078 7.957 1 92.06 156 GLU A O 1
ATOM 1306 N N . ASP A 1 157 ? -14.68 13.055 6.418 1 88.31 157 ASP A N 1
ATOM 1307 C CA . ASP A 1 157 ? -15.227 14.312 5.91 1 88.31 157 ASP A CA 1
ATOM 1308 C C . ASP A 1 157 ? -16.156 14.961 6.934 1 88.31 157 ASP A C 1
ATOM 1310 O O . ASP A 1 157 ? -16.25 16.188 7.004 1 88.31 157 ASP A O 1
ATOM 1314 N N . MET A 1 158 ? -16.75 14.125 7.672 1 92.12 158 MET A N 1
ATOM 1315 C CA . MET A 1 158 ? -17.766 14.641 8.586 1 92.12 158 MET A CA 1
ATOM 1316 C C . MET A 1 158 ? -17.141 15.023 9.93 1 92.12 158 MET A C 1
ATOM 1318 O O . MET A 1 158 ? -17.828 15.555 10.805 1 92.12 158 MET A O 1
ATOM 1322 N N . CYS A 1 159 ? -15.898 14.727 10.102 1 94.19 159 CYS A N 1
ATOM 1323 C CA . CYS A 1 159 ? -15.188 15.07 11.328 1 94.19 159 CYS A CA 1
ATOM 1324 C C . CYS A 1 159 ? -14.047 16.047 11.039 1 94.19 159 CYS A C 1
ATOM 1326 O O . CYS A 1 159 ? -13.086 15.688 10.352 1 94.19 159 CYS A O 1
ATOM 1328 N N . GLY A 1 160 ? -14.25 17.25 11.609 1 94.81 160 GLY A N 1
ATOM 1329 C CA . GLY A 1 160 ? -13.164 18.203 11.477 1 94.81 160 GLY A CA 1
ATOM 1330 C C . GLY A 1 160 ? -13.305 19.109 10.273 1 94.81 160 GLY A C 1
ATOM 1331 O O . GLY A 1 160 ? -14.391 19.203 9.688 1 94.81 160 GLY A O 1
ATOM 1332 N N . PRO A 1 161 ? -12.125 19.641 9.883 1 98.44 161 PRO A N 1
ATOM 1333 C CA . PRO A 1 161 ? -10.953 19.875 10.727 1 98.44 161 PRO A CA 1
ATOM 1334 C C . PRO A 1 161 ? -11.297 20.516 12.062 1 98.44 161 PRO A C 1
ATOM 1336 O O . PRO A 1 161 ? -12.43 20.984 12.25 1 98.44 161 PRO A O 1
ATOM 1339 N N . TYR A 1 162 ? -10.383 20.391 13.008 1 98.75 162 TYR A N 1
ATOM 1340 C CA . TYR A 1 162 ? -10.531 20.938 14.352 1 98.75 162 TYR A CA 1
ATOM 1341 C C . TYR A 1 162 ? -9.445 21.969 14.648 1 98.75 162 TYR A C 1
ATOM 1343 O O . TYR A 1 162 ? -8.32 21.859 14.141 1 98.75 162 TYR A O 1
ATOM 1351 N N . PHE A 1 163 ? -9.781 22.953 15.43 1 98.81 163 PHE A N 1
ATOM 1352 C CA . PHE A 1 163 ? -8.82 23.906 15.977 1 98.81 163 PHE A CA 1
ATOM 1353 C C . PHE A 1 163 ? -9.07 24.141 17.469 1 98.81 163 PHE A C 1
ATOM 1355 O O . PHE A 1 163 ? -10.195 24.453 17.875 1 98.81 163 PHE A O 1
ATOM 1362 N N . TYR A 1 164 ? -8.117 23.953 18.219 1 98.5 164 TYR A N 1
ATOM 1363 C CA . TYR A 1 164 ? -8.211 24.125 19.656 1 98.5 164 TYR A CA 1
ATOM 1364 C C . TYR A 1 164 ? -7.082 25.016 20.172 1 98.5 164 TYR A C 1
ATOM 1366 O O . TYR A 1 164 ? -5.91 24.781 19.875 1 98.5 164 TYR A O 1
ATOM 1374 N N . LYS A 1 165 ? -7.367 26.031 20.891 1 97.12 165 LYS A N 1
ATOM 1375 C CA . LYS A 1 165 ? -6.43 26.969 21.516 1 97.12 165 LYS A CA 1
ATOM 1376 C C . LYS A 1 165 ? -6.535 26.906 23.047 1 97.12 165 LYS A C 1
ATOM 1378 O O . LYS A 1 165 ? -7.633 26.969 23.594 1 97.12 165 LYS A O 1
ATOM 1383 N N . VAL A 1 166 ? -5.383 26.656 23.625 1 94.5 166 VAL A N 1
ATOM 1384 C CA . VAL A 1 166 ? -5.355 26.547 25.078 1 94.5 166 VAL A CA 1
ATOM 1385 C C . VAL A 1 166 ? -5.715 27.906 25.703 1 94.5 166 VAL A C 1
ATOM 1387 O O . VAL A 1 166 ? -5.164 28.938 25.312 1 94.5 166 VAL A O 1
ATOM 1390 N N . SER A 1 167 ? -6.785 27.922 26.5 1 82.94 167 SER A N 1
ATOM 1391 C CA . SER A 1 167 ? -7.164 29.141 27.203 1 82.94 167 SER A CA 1
ATOM 1392 C C . SER A 1 167 ? -6.129 29.516 28.266 1 82.94 167 SER A C 1
ATOM 1394 O O . SER A 1 167 ? -5.59 28.656 28.953 1 82.94 167 SER A O 1
ATOM 1396 N N . LYS A 1 168 ? -5.289 30.75 28.141 1 65.5 168 LYS A N 1
ATOM 1397 C CA . LYS A 1 168 ? -4.426 31.25 29.188 1 65.5 168 LYS A CA 1
ATOM 1398 C C . LYS A 1 168 ? -5.207 31.469 30.484 1 65.5 168 LYS A C 1
ATOM 1400 O O . LYS A 1 168 ? -6.344 31.953 30.453 1 65.5 168 LYS A O 1
ATOM 1405 N N . PRO A 1 169 ? -4.602 30.938 31.734 1 49.31 169 PRO A N 1
ATOM 1406 C CA . PRO A 1 169 ? -5.23 31.375 32.969 1 49.31 169 PRO A CA 1
ATOM 1407 C C . PRO A 1 169 ? -5.324 32.906 33.094 1 49.31 169 PRO A C 1
ATOM 1409 O O . PRO A 1 169 ? -4.52 33.625 32.5 1 49.31 169 PRO A O 1
ATOM 1412 N N . MET B 1 1 ? -11.914 12.805 -20.031 1 89.25 1 MET B N 1
ATOM 1413 C CA . MET B 1 1 ? -11.672 11.367 -19.969 1 89.25 1 MET B CA 1
ATOM 1414 C C . MET B 1 1 ? -10.617 11.039 -18.906 1 89.25 1 MET B C 1
ATOM 1416 O O . MET B 1 1 ? -9.766 11.875 -18.594 1 89.25 1 MET B O 1
ATOM 1420 N N . ILE B 1 2 ? -10.672 9.938 -18.188 1 95.56 2 ILE B N 1
ATOM 1421 C CA . ILE B 1 2 ? -9.789 9.516 -17.109 1 95.56 2 ILE B CA 1
ATOM 1422 C C . ILE B 1 2 ? -8.336 9.586 -17.562 1 95.56 2 ILE B C 1
ATOM 1424 O O . ILE B 1 2 ? -7.453 9.984 -16.797 1 95.56 2 ILE B O 1
ATOM 1428 N N . ARG B 1 3 ? -8.062 9.297 -18.844 1 96.06 3 ARG B N 1
ATOM 1429 C CA . ARG B 1 3 ? -6.715 9.352 -19.391 1 96.06 3 ARG B CA 1
ATOM 1430 C C . ARG B 1 3 ? -6.191 10.781 -19.406 1 96.06 3 ARG B C 1
ATOM 1432 O O . ARG B 1 3 ? -5.008 11.016 -19.156 1 96.06 3 ARG B O 1
ATOM 1439 N N . GLU B 1 4 ? -7.016 11.648 -19.734 1 96.69 4 GLU B N 1
ATOM 1440 C CA . GLU B 1 4 ? -6.617 13.055 -19.75 1 96.69 4 GLU B CA 1
ATOM 1441 C C . GLU B 1 4 ? -6.234 13.539 -18.344 1 96.69 4 GLU B C 1
ATOM 1443 O O . GLU B 1 4 ? -5.246 14.258 -18.188 1 96.69 4 GLU B O 1
ATOM 1448 N N . GLN B 1 5 ? -7.086 13.141 -17.438 1 97.44 5 GLN B N 1
ATOM 1449 C CA . GLN B 1 5 ? -6.801 13.516 -16.062 1 97.44 5 GLN B CA 1
ATOM 1450 C C . GLN B 1 5 ? -5.48 12.922 -15.578 1 97.44 5 GLN B C 1
ATOM 1452 O O . GLN B 1 5 ? -4.695 13.594 -14.906 1 97.44 5 GLN B O 1
ATOM 1457 N N . ILE B 1 6 ? -5.254 11.695 -15.922 1 98.25 6 ILE B N 1
ATOM 1458 C CA . ILE B 1 6 ? -3.988 11.047 -15.609 1 98.25 6 ILE B CA 1
ATOM 1459 C C . ILE B 1 6 ? -2.832 11.828 -16.219 1 98.25 6 ILE B C 1
ATOM 1461 O O . ILE B 1 6 ? -1.853 12.141 -15.531 1 98.25 6 ILE B O 1
ATOM 1465 N N . ASN B 1 7 ? -2.969 12.172 -17.469 1 97.81 7 ASN B N 1
ATOM 1466 C CA . ASN B 1 7 ? -1.913 12.898 -18.156 1 97.81 7 ASN B CA 1
ATOM 1467 C C . ASN B 1 7 ? -1.63 14.25 -17.5 1 97.81 7 ASN B C 1
ATOM 1469 O O . ASN B 1 7 ? -0.471 14.648 -17.375 1 97.81 7 ASN B O 1
ATOM 1473 N N . LYS B 1 8 ? -2.652 14.906 -17.125 1 98 8 LYS B N 1
ATOM 1474 C CA . LYS B 1 8 ? -2.484 16.203 -16.469 1 98 8 LYS B CA 1
ATOM 1475 C C . LYS B 1 8 ? -1.657 16.062 -15.188 1 98 8 LYS B C 1
ATOM 1477 O O . LYS B 1 8 ? -0.789 16.891 -14.914 1 98 8 LYS B O 1
ATOM 1482 N N . MET B 1 9 ? -1.918 15.031 -14.398 1 98.25 9 MET B N 1
ATOM 1483 C CA . MET B 1 9 ? -1.167 14.797 -13.172 1 98.25 9 MET B CA 1
ATOM 1484 C C . MET B 1 9 ? 0.284 14.445 -13.477 1 98.25 9 MET B C 1
ATOM 1486 O O . MET B 1 9 ? 1.205 15.008 -12.875 1 98.25 9 MET B O 1
ATOM 1490 N N . LEU B 1 10 ? 0.485 13.57 -14.438 1 98.25 10 LEU B N 1
ATOM 1491 C CA . LEU B 1 10 ? 1.828 13.117 -14.781 1 98.25 10 LEU B CA 1
ATOM 1492 C C . LEU B 1 10 ? 2.662 14.266 -15.344 1 98.25 10 LEU B C 1
ATOM 1494 O O . LEU B 1 10 ? 3.879 14.312 -15.133 1 98.25 10 LEU B O 1
ATOM 1498 N N . ASP B 1 11 ? 2.035 15.227 -16 1 97.81 11 ASP B N 1
ATOM 1499 C CA . ASP B 1 11 ? 2.721 16.328 -16.688 1 97.81 11 ASP B CA 1
ATOM 1500 C C . ASP B 1 11 ? 3.424 17.234 -15.688 1 97.81 11 ASP B C 1
ATOM 1502 O O . ASP B 1 11 ? 4.395 17.906 -16.031 1 97.81 11 ASP B O 1
ATOM 1506 N N . VAL B 1 12 ? 2.943 17.25 -14.484 1 97.19 12 VAL B N 1
ATOM 1507 C CA . VAL B 1 12 ? 3.48 18.203 -13.516 1 97.19 12 VAL B CA 1
ATOM 1508 C C . VAL B 1 12 ? 4.566 17.531 -12.68 1 97.19 12 VAL B C 1
ATOM 1510 O O . VAL B 1 12 ? 5.34 18.203 -12 1 97.19 12 VAL B O 1
ATOM 1513 N N . LEU B 1 13 ? 4.652 16.203 -12.656 1 97.94 13 LEU B N 1
ATOM 1514 C CA . LEU B 1 13 ? 5.562 15.453 -11.797 1 97.94 13 LEU B CA 1
ATOM 1515 C C . LEU B 1 13 ? 6.988 15.5 -12.336 1 97.94 13 LEU B C 1
ATOM 1517 O O . LEU B 1 13 ? 7.207 15.289 -13.531 1 97.94 13 LEU B O 1
ATOM 1521 N N . PRO B 1 14 ? 8 15.812 -11.5 1 97.44 14 PRO B N 1
ATOM 1522 C CA . PRO B 1 14 ? 9.398 15.672 -11.914 1 97.44 14 PRO B CA 1
ATOM 1523 C C . PRO B 1 14 ? 9.828 14.219 -12.086 1 97.44 14 PRO B C 1
ATOM 1525 O O . PRO B 1 14 ? 9.062 13.305 -11.758 1 97.44 14 PRO B O 1
ATOM 1528 N N . GLU B 1 15 ? 10.992 13.984 -12.594 1 96.75 15 GLU B N 1
ATOM 1529 C CA . GLU B 1 15 ? 11.461 12.648 -12.961 1 96.75 15 GLU B CA 1
ATOM 1530 C C . GLU B 1 15 ? 11.43 11.703 -11.766 1 96.75 15 GLU B C 1
ATOM 1532 O O . GLU B 1 15 ? 11.07 10.531 -11.906 1 96.75 15 GLU B O 1
ATOM 1537 N N . SER B 1 16 ? 11.859 12.195 -10.617 1 96.75 16 SER B N 1
ATOM 1538 C CA . SER B 1 16 ? 11.883 11.359 -9.414 1 96.75 16 SER B CA 1
ATOM 1539 C C . SER B 1 16 ? 10.492 10.828 -9.086 1 96.75 16 SER B C 1
ATOM 1541 O O . SER B 1 16 ? 10.312 9.633 -8.852 1 96.75 16 SER B O 1
ATOM 1543 N N . GLU B 1 17 ? 9.492 11.727 -9.133 1 97.88 17 GLU B N 1
ATOM 1544 C CA . GLU B 1 17 ? 8.117 11.344 -8.836 1 97.88 17 GLU B CA 1
ATOM 1545 C C . GLU B 1 17 ? 7.516 10.516 -9.961 1 97.88 17 GLU B C 1
ATOM 1547 O O . GLU B 1 17 ? 6.695 9.625 -9.719 1 97.88 17 GLU B O 1
ATOM 1552 N N . LEU B 1 18 ? 7.906 10.812 -11.172 1 98.25 18 LEU B N 1
ATOM 1553 C CA . LEU B 1 18 ? 7.465 9.984 -12.289 1 98.25 18 LEU B CA 1
ATOM 1554 C C . LEU B 1 18 ? 7.91 8.539 -12.109 1 98.25 18 LEU B C 1
ATOM 1556 O O . LEU B 1 18 ? 7.176 7.613 -12.453 1 98.25 18 LEU B O 1
ATOM 1560 N N . ASN B 1 19 ? 9.117 8.375 -11.625 1 98.19 19 ASN B N 1
ATOM 1561 C CA . ASN B 1 19 ? 9.602 7.027 -11.359 1 98.19 19 ASN B CA 1
ATOM 1562 C C . ASN B 1 19 ? 8.742 6.312 -10.32 1 98.19 19 ASN B C 1
ATOM 1564 O O . ASN B 1 19 ? 8.484 5.113 -10.438 1 98.19 19 ASN B O 1
ATOM 1568 N N . VAL B 1 20 ? 8.328 7.055 -9.297 1 98.06 20 VAL B N 1
ATOM 1569 C CA . VAL B 1 20 ? 7.438 6.492 -8.289 1 98.06 20 VAL B CA 1
ATOM 1570 C C . VAL B 1 20 ? 6.105 6.113 -8.938 1 98.06 20 VAL B C 1
ATOM 1572 O O . VAL B 1 20 ? 5.598 5.008 -8.727 1 98.06 20 VAL B O 1
ATOM 1575 N N . ALA B 1 21 ? 5.551 7.02 -9.711 1 98.19 21 ALA B N 1
ATOM 1576 C CA . ALA B 1 21 ? 4.301 6.758 -10.414 1 98.19 21 ALA B CA 1
ATOM 1577 C C . ALA B 1 21 ? 4.426 5.531 -11.312 1 98.19 21 ALA B C 1
ATOM 1579 O O . ALA B 1 21 ? 3.512 4.703 -11.375 1 98.19 21 ALA B O 1
ATOM 1580 N N . TYR B 1 22 ? 5.535 5.434 -12.031 1 98.44 22 TYR B N 1
ATOM 1581 C CA . TYR B 1 22 ? 5.793 4.289 -12.898 1 98.44 22 TYR B CA 1
ATOM 1582 C C . TYR B 1 22 ? 5.652 2.98 -12.133 1 98.44 22 TYR B C 1
ATOM 1584 O O . TYR B 1 22 ? 4.973 2.059 -12.586 1 98.44 22 TYR B O 1
ATOM 1592 N N . SER B 1 23 ? 6.324 2.957 -11.008 1 97.88 23 SER B N 1
ATOM 1593 C CA . SER B 1 23 ? 6.297 1.735 -10.211 1 97.88 23 SER B CA 1
ATOM 1594 C C . SER B 1 23 ? 4.875 1.377 -9.797 1 97.88 23 SER B C 1
ATOM 1596 O O . SER B 1 23 ? 4.496 0.204 -9.812 1 97.88 23 SER B O 1
ATOM 1598 N N . ARG B 1 24 ? 4.133 2.326 -9.43 1 97.75 24 ARG B N 1
ATOM 1599 C CA . ARG B 1 24 ? 2.752 2.102 -9.008 1 97.75 24 ARG B CA 1
ATOM 1600 C C . ARG B 1 24 ? 1.895 1.635 -10.18 1 97.75 24 ARG B C 1
ATOM 1602 O O . ARG B 1 24 ? 1.075 0.726 -10.031 1 97.75 24 ARG B O 1
ATOM 1609 N N . ILE B 1 25 ? 2.094 2.211 -11.32 1 98.25 25 ILE B N 1
ATOM 1610 C CA . ILE B 1 25 ? 1.34 1.867 -12.516 1 98.25 25 ILE B CA 1
ATOM 1611 C C . ILE B 1 25 ? 1.73 0.468 -12.984 1 98.25 25 ILE B C 1
ATOM 1613 O O . ILE B 1 25 ? 0.88 -0.3 -13.445 1 98.25 25 ILE B O 1
ATOM 1617 N N . GLU B 1 26 ? 2.998 0.233 -12.914 1 98.06 26 GLU B N 1
ATOM 1618 C CA . GLU B 1 26 ? 3.494 -1.074 -13.336 1 98.06 26 GLU B CA 1
ATOM 1619 C C . GLU B 1 26 ? 2.795 -2.199 -12.586 1 98.06 26 GLU B C 1
ATOM 1621 O O . GLU B 1 26 ? 2.479 -3.24 -13.164 1 98.06 26 GLU B O 1
ATOM 1626 N N . LEU B 1 27 ? 2.609 -2.002 -11.328 1 97.44 27 LEU B N 1
ATOM 1627 C CA . LEU B 1 27 ? 1.906 -3.004 -10.539 1 97.44 27 LEU B CA 1
ATOM 1628 C C . LEU B 1 27 ? 0.514 -3.264 -11.102 1 97.44 27 LEU B C 1
ATOM 1630 O O . LEU B 1 27 ? 0.095 -4.418 -11.227 1 97.44 27 LEU B O 1
ATOM 1634 N N . VAL B 1 28 ? -0.212 -2.271 -11.438 1 98.19 28 VAL B N 1
ATOM 1635 C CA . VAL B 1 28 ? -1.545 -2.389 -12.016 1 98.19 28 VAL B CA 1
ATOM 1636 C C . VAL B 1 28 ? -1.459 -3.098 -13.367 1 98.19 28 VAL B C 1
ATOM 1638 O O . VAL B 1 28 ? -2.256 -3.992 -13.656 1 98.19 28 VAL B O 1
ATOM 1641 N N . TYR B 1 29 ? -0.542 -2.652 -14.164 1 98.38 29 TYR B N 1
ATOM 1642 C CA . TYR B 1 29 ? -0.331 -3.188 -15.508 1 98.38 29 TYR B CA 1
ATOM 1643 C C . TYR B 1 29 ? -0.029 -4.68 -15.453 1 98.38 29 TYR B C 1
ATOM 1645 O O . TYR B 1 29 ? -0.648 -5.473 -16.172 1 98.38 29 TYR B O 1
ATOM 1653 N N . LEU B 1 30 ? 0.938 -4.992 -14.602 1 97.94 30 LEU B N 1
ATOM 1654 C CA . LEU B 1 30 ? 1.359 -6.383 -14.508 1 97.94 30 LEU B CA 1
ATOM 1655 C C . LEU B 1 30 ? 0.212 -7.27 -14.031 1 97.94 30 LEU B C 1
ATOM 1657 O O . LEU B 1 30 ? 0.02 -8.375 -14.547 1 97.94 30 LEU B O 1
ATOM 1661 N N . LYS B 1 31 ? -0.494 -6.848 -13.055 1 97.75 31 LYS B N 1
ATOM 1662 C CA . LYS B 1 31 ? -1.646 -7.609 -12.586 1 97.75 31 LYS B CA 1
ATOM 1663 C C . LYS B 1 31 ? -2.678 -7.793 -13.695 1 97.75 31 LYS B C 1
ATOM 1665 O O . LYS B 1 31 ? -3.188 -8.898 -13.891 1 97.75 31 LYS B O 1
ATOM 1670 N N . TYR B 1 32 ? -3.002 -6.793 -14.391 1 98.38 32 TYR B N 1
ATOM 1671 C CA . TYR B 1 32 ? -3.953 -6.863 -15.492 1 98.38 32 TYR B CA 1
ATOM 1672 C C . TYR B 1 32 ? -3.475 -7.832 -16.562 1 98.38 32 TYR B C 1
ATOM 1674 O O . TYR B 1 32 ? -4.25 -8.656 -17.062 1 98.38 32 TYR B O 1
ATOM 1682 N N . MET B 1 33 ? -2.24 -7.688 -16.938 1 98.12 33 MET B N 1
ATOM 1683 C CA . MET B 1 33 ? -1.685 -8.531 -17.984 1 98.12 33 MET B CA 1
ATOM 1684 C C . MET B 1 33 ? -1.704 -10 -17.578 1 98.12 33 MET B C 1
ATOM 1686 O O . MET B 1 33 ? -1.96 -10.875 -18.406 1 98.12 33 MET B O 1
ATOM 1690 N N . PHE B 1 34 ? -1.418 -10.242 -16.312 1 98.38 34 PHE B N 1
ATOM 1691 C CA . PHE B 1 34 ? -1.465 -11.602 -15.789 1 98.38 34 PHE B CA 1
ATOM 1692 C C . PHE B 1 34 ? -2.857 -12.195 -15.953 1 98.38 34 PHE B C 1
ATOM 1694 O O . PHE B 1 34 ? -3.012 -13.281 -16.516 1 98.38 34 PHE B O 1
ATOM 1701 N N . GLU B 1 35 ? -3.818 -11.5 -15.539 1 97.81 35 GLU B N 1
ATOM 1702 C CA . GLU B 1 35 ? -5.199 -11.961 -15.609 1 97.81 35 GLU B CA 1
ATOM 1703 C C . GLU B 1 35 ? -5.664 -12.109 -17.062 1 97.81 35 GLU B C 1
ATOM 1705 O O . GLU B 1 35 ? -6.316 -13.094 -17.406 1 97.81 35 GLU B O 1
ATOM 1710 N N . LYS B 1 36 ? -5.359 -11.133 -17.812 1 97.81 36 LYS B N 1
ATOM 1711 C CA . LYS B 1 36 ? -5.734 -11.148 -19.219 1 97.81 36 LYS B CA 1
ATOM 1712 C C . LYS B 1 36 ? -5.109 -12.344 -19.938 1 97.81 36 LYS B C 1
ATOM 1714 O O . LYS B 1 36 ? -5.758 -12.984 -20.766 1 97.81 36 LYS B O 1
ATOM 1719 N N . ASN B 1 37 ? -3.855 -12.57 -19.641 1 98.25 37 ASN B N 1
ATOM 1720 C CA . ASN B 1 37 ? -3.164 -13.711 -20.234 1 98.25 37 ASN B CA 1
ATOM 1721 C C . ASN B 1 37 ? -3.879 -15.023 -19.922 1 98.25 37 ASN B C 1
ATOM 1723 O O . ASN B 1 37 ? -4.074 -15.852 -20.812 1 98.25 37 ASN B O 1
ATOM 1727 N N . LEU B 1 38 ? -4.234 -15.25 -18.688 1 98.38 38 LEU B N 1
ATOM 1728 C CA . LEU B 1 38 ? -4.973 -16.438 -18.297 1 98.38 38 LEU B CA 1
ATOM 1729 C C . LEU B 1 38 ? -6.316 -16.5 -19.016 1 98.38 38 LEU B C 1
ATOM 1731 O O . LEU B 1 38 ? -6.711 -17.562 -19.516 1 98.38 38 LEU B O 1
ATOM 1735 N N . GLU B 1 39 ? -6.969 -15.391 -19.078 1 98.06 39 GLU B N 1
ATOM 1736 C CA . GLU B 1 39 ? -8.258 -15.32 -19.766 1 98.06 39 GLU B CA 1
ATOM 1737 C C . GLU B 1 39 ? -8.117 -15.672 -21.234 1 98.06 39 GLU B C 1
ATOM 1739 O O . GLU B 1 39 ? -8.93 -16.422 -21.781 1 98.06 39 GLU B O 1
ATOM 1744 N N . ASP B 1 40 ? -7.184 -15.07 -21.844 1 98.19 40 ASP B N 1
ATOM 1745 C CA . ASP B 1 40 ? -6.949 -15.297 -23.266 1 98.19 40 ASP B CA 1
ATOM 1746 C C . ASP B 1 40 ? -6.66 -16.766 -23.547 1 98.19 40 ASP B C 1
ATOM 1748 O O . ASP B 1 40 ? -6.938 -17.266 -24.656 1 98.19 40 ASP B O 1
ATOM 1752 N N . LYS B 1 41 ? -6.152 -17.453 -22.562 1 98.38 41 LYS B N 1
ATOM 1753 C CA . LYS B 1 41 ? -5.836 -18.859 -22.688 1 98.38 41 LYS B CA 1
ATOM 1754 C C . LYS B 1 41 ? -7.047 -19.734 -22.359 1 98.38 41 LYS B C 1
ATOM 1756 O O . LYS B 1 41 ? -6.973 -20.969 -22.422 1 98.38 41 LYS B O 1
ATOM 1761 N N . GLY B 1 42 ? -8.062 -19.125 -21.969 1 98.25 42 GLY B N 1
ATOM 1762 C CA . GLY B 1 42 ? -9.312 -19.828 -21.719 1 98.25 42 GLY B CA 1
ATOM 1763 C C . GLY B 1 42 ? -9.414 -20.344 -20.297 1 98.25 42 GLY B C 1
ATOM 1764 O O . GLY B 1 42 ? -10.312 -21.125 -19.984 1 98.25 42 GLY B O 1
ATOM 1765 N N . VAL B 1 43 ? -8.516 -19.922 -19.453 1 98.69 43 VAL B N 1
ATOM 1766 C CA . VAL B 1 43 ? -8.516 -20.391 -18.078 1 98.69 43 VAL B CA 1
ATOM 1767 C C . VAL B 1 43 ? -9.688 -19.781 -17.312 1 98.69 43 VAL B C 1
ATOM 1769 O O . VAL B 1 43 ? -9.945 -18.578 -17.422 1 98.69 43 VAL B O 1
ATOM 1772 N N . GLN B 1 44 ? -10.398 -20.578 -16.656 1 98.5 44 GLN B N 1
ATOM 1773 C CA . GLN B 1 44 ? -11.445 -20.125 -15.742 1 98.5 44 GLN B CA 1
ATOM 1774 C C . GLN B 1 44 ? -10.961 -20.125 -14.297 1 98.5 44 GLN B C 1
ATOM 1776 O O . GLN B 1 44 ? -10.594 -21.172 -13.758 1 98.5 44 GLN B O 1
ATOM 1781 N N . VAL B 1 45 ? -11 -18.969 -13.734 1 98 45 VAL B N 1
ATOM 1782 C CA . VAL B 1 45 ? -10.492 -18.812 -12.375 1 98 45 VAL B CA 1
ATOM 1783 C C . VAL B 1 45 ? -11.656 -18.656 -11.398 1 98 45 VAL B C 1
ATOM 1785 O O . VAL B 1 45 ? -12.547 -17.828 -11.602 1 98 45 VAL B O 1
ATOM 1788 N N . THR B 1 46 ? -11.641 -19.438 -10.406 1 97.69 46 THR B N 1
ATOM 1789 C CA . THR B 1 46 ? -12.648 -19.359 -9.359 1 97.69 46 THR B CA 1
ATOM 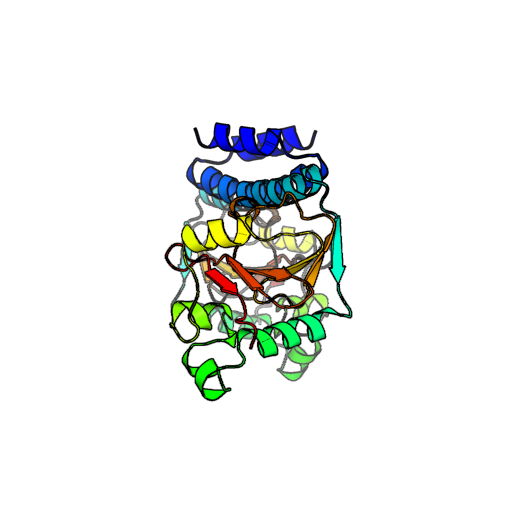1790 C C . THR B 1 46 ? -12 -19.281 -7.98 1 97.69 46 THR B C 1
ATOM 1792 O O . THR B 1 46 ? -10.992 -19.953 -7.723 1 97.69 46 THR B O 1
ATOM 1795 N N . GLU B 1 47 ? -12.555 -18.453 -7.129 1 96 47 GLU B N 1
ATOM 1796 C CA . GLU B 1 47 ? -12.094 -18.406 -5.742 1 96 47 GLU B CA 1
ATOM 1797 C C . GLU B 1 47 ? -12.758 -19.484 -4.895 1 96 47 GLU B C 1
ATOM 1799 O O . GLU B 1 47 ? -13.984 -19.594 -4.879 1 96 47 GLU B O 1
ATOM 1804 N N . LEU B 1 48 ? -11.898 -20.234 -4.25 1 94.94 48 LEU B N 1
ATOM 1805 C CA . LEU B 1 48 ? -12.398 -21.281 -3.377 1 94.94 48 LEU B CA 1
ATOM 1806 C C . LEU B 1 48 ? -12.414 -20.828 -1.922 1 94.94 48 LEU B C 1
ATOM 1808 O O . LEU B 1 48 ? -11.367 -20.734 -1.282 1 94.94 48 LEU B O 1
ATOM 1812 N N . CYS B 1 49 ? -13.43 -20.422 -1.341 1 88.44 49 CYS B N 1
ATOM 1813 C CA . CYS B 1 49 ? -13.508 -19.844 -0.009 1 88.44 49 CYS B CA 1
ATOM 1814 C C . CYS B 1 49 ? -13.648 -20.922 1.059 1 88.44 49 CYS B C 1
ATOM 1816 O O . CYS B 1 49 ? -12.727 -21.125 1.856 1 88.44 49 CYS B O 1
ATOM 1818 N N . GLU B 1 50 ? -14.547 -21.734 0.989 1 91.69 50 GLU B N 1
ATOM 1819 C CA . GLU B 1 50 ? -14.828 -22.719 2.035 1 91.69 50 GLU B CA 1
ATOM 1820 C C . GLU B 1 50 ? -13.82 -23.859 2.008 1 91.69 50 GLU B C 1
ATOM 1822 O O . GLU B 1 50 ? -13.484 -24.422 3.051 1 91.69 50 GLU B O 1
ATOM 1827 N N . GLU B 1 51 ? -13.297 -24.125 0.872 1 95.06 51 GLU B N 1
ATOM 1828 C CA . GLU B 1 51 ? -12.43 -25.297 0.701 1 95.06 51 GLU B CA 1
ATOM 1829 C C . GLU B 1 51 ? -10.961 -24.922 0.923 1 95.06 51 GLU B C 1
ATOM 1831 O O . GLU B 1 51 ? -10.109 -25.812 1.059 1 95.06 51 GLU B O 1
ATOM 1836 N N . SER B 1 52 ? -10.695 -23.703 1.112 1 96.81 52 SER B N 1
ATOM 1837 C CA . SER B 1 52 ? -9.32 -23.203 1.049 1 96.81 52 SER B CA 1
ATOM 1838 C C . SER B 1 52 ? -8.477 -23.781 2.174 1 96.81 52 SER B C 1
ATOM 1840 O O . SER B 1 52 ? -7.363 -24.266 1.936 1 96.81 52 SER B O 1
ATOM 1842 N N . GLU B 1 53 ? -8.969 -23.734 3.357 1 96 53 GLU B N 1
ATOM 1843 C CA . GLU B 1 53 ? -8.203 -24.219 4.508 1 96 53 GLU B CA 1
ATOM 1844 C C . GLU B 1 53 ? -7.809 -25.672 4.34 1 96 53 GLU B C 1
ATOM 1846 O O . GLU B 1 53 ? -6.652 -26.047 4.57 1 96 53 GLU B O 1
ATOM 1851 N N . GLY B 1 54 ? -8.75 -26.484 4.008 1 97.31 54 GLY B N 1
ATOM 1852 C CA . GLY B 1 54 ? -8.484 -27.906 3.799 1 97.31 54 GLY B CA 1
ATOM 1853 C C . GLY B 1 54 ? -7.469 -28.156 2.699 1 97.31 54 GLY B C 1
ATOM 1854 O O . GLY B 1 54 ? -6.605 -29.031 2.834 1 97.31 54 GLY B O 1
ATOM 1855 N N . ILE B 1 55 ? -7.578 -27.469 1.613 1 98 55 ILE B N 1
ATOM 1856 C CA . ILE B 1 55 ? -6.672 -27.625 0.483 1 98 55 ILE B CA 1
ATOM 1857 C C . ILE B 1 55 ? -5.258 -27.219 0.897 1 98 55 ILE B C 1
ATOM 1859 O O . ILE B 1 55 ? -4.289 -27.922 0.589 1 98 55 ILE B O 1
ATOM 1863 N N . ALA B 1 56 ? -5.164 -26.109 1.599 1 97.25 56 ALA B N 1
ATOM 1864 C CA . ALA B 1 56 ? -3.859 -25.641 2.061 1 97.25 56 ALA B CA 1
ATOM 1865 C C . ALA B 1 56 ? -3.223 -26.656 3.012 1 97.25 56 ALA B C 1
ATOM 1867 O O . ALA B 1 56 ? -2.021 -26.922 2.928 1 97.25 56 ALA B O 1
ATOM 1868 N N . GLU B 1 57 ? -4.012 -27.172 3.898 1 96.56 57 GLU B N 1
ATOM 1869 C CA . GLU B 1 57 ? -3.523 -28.188 4.828 1 96.56 57 GLU B CA 1
ATOM 1870 C C . GLU B 1 57 ? -3.066 -29.438 4.086 1 96.56 57 GLU B C 1
ATOM 1872 O O . GLU B 1 57 ? -2.051 -30.047 4.441 1 96.56 57 GLU B O 1
ATOM 1877 N N . GLN B 1 58 ? -3.842 -29.859 3.156 1 97.81 58 GLN B N 1
ATOM 1878 C CA . GLN B 1 58 ? -3.477 -31.031 2.363 1 97.81 58 GLN B CA 1
ATOM 1879 C C . GLN B 1 58 ? -2.172 -30.797 1.609 1 97.81 58 GLN B C 1
ATOM 1881 O O . GLN B 1 58 ? -1.354 -31.703 1.477 1 97.81 58 GLN B O 1
ATOM 1886 N N . TRP B 1 59 ? -1.994 -29.625 1.09 1 97.94 59 TRP B N 1
ATOM 1887 C CA . TRP B 1 59 ? -0.733 -29.266 0.444 1 97.94 59 TRP B CA 1
ATOM 1888 C C . TRP B 1 59 ? 0.444 -29.5 1.385 1 97.94 59 TRP B C 1
ATOM 1890 O O . TRP B 1 59 ? 1.425 -30.141 1.013 1 97.94 59 TRP B O 1
ATOM 1900 N N . ASP B 1 60 ? 0.333 -29.047 2.625 1 97 60 ASP B N 1
ATOM 1901 C CA . ASP B 1 60 ? 1.374 -29.219 3.633 1 97 60 ASP B CA 1
ATOM 1902 C C . ASP B 1 60 ? 1.618 -30.703 3.912 1 97 60 ASP B C 1
ATOM 1904 O O . ASP B 1 60 ? 2.766 -31.141 3.969 1 97 60 ASP B O 1
ATOM 1908 N N . ASN B 1 61 ? 0.56 -31.359 4.062 1 96.44 61 ASN B N 1
ATOM 1909 C CA . ASN B 1 61 ? 0.643 -32.781 4.43 1 96.44 61 ASN B CA 1
ATOM 1910 C C . ASN B 1 61 ? 1.327 -33.594 3.34 1 96.44 61 ASN B C 1
ATOM 1912 O O . ASN B 1 61 ? 2.025 -34.562 3.637 1 96.44 61 ASN B O 1
ATOM 1916 N N . VAL B 1 62 ? 1.085 -33.25 2.158 1 97.31 62 VAL B N 1
ATOM 1917 C CA . VAL B 1 62 ? 1.598 -34.062 1.041 1 97.31 62 VAL B CA 1
ATOM 1918 C C . VAL B 1 62 ? 3.021 -33.594 0.708 1 97.31 62 VAL B C 1
ATOM 1920 O O . VAL B 1 62 ? 3.936 -34.438 0.646 1 97.31 62 VAL B O 1
ATOM 1923 N N . PHE B 1 63 ? 3.262 -32.312 0.549 1 97.19 63 PHE B N 1
ATOM 1924 C CA . PHE B 1 63 ? 4.523 -31.844 -0.01 1 97.19 63 PHE B CA 1
ATOM 1925 C C . PHE B 1 63 ? 5.543 -31.594 1.095 1 97.19 63 PHE B C 1
ATOM 1927 O O . PHE B 1 63 ? 6.75 -31.562 0.839 1 97.19 63 PHE B O 1
ATOM 1934 N N . ALA B 1 64 ? 5.094 -31.359 2.277 1 95.38 64 ALA B N 1
ATOM 1935 C CA . ALA B 1 64 ? 6.016 -31.125 3.383 1 95.38 64 ALA B CA 1
ATOM 1936 C C . ALA B 1 64 ? 5.973 -32.281 4.391 1 95.38 64 ALA B C 1
ATOM 1938 O O . ALA B 1 64 ? 6.242 -32.062 5.574 1 95.38 64 ALA B O 1
ATOM 1939 N N . SER B 1 65 ? 5.625 -33.406 3.994 1 92.31 65 SER B N 1
ATOM 1940 C CA . SER B 1 65 ? 5.406 -34.562 4.863 1 92.31 65 SER B CA 1
ATOM 1941 C C . SER B 1 65 ? 6.703 -35 5.523 1 92.31 65 SER B C 1
ATOM 1943 O O . SER B 1 65 ? 6.684 -35.625 6.582 1 92.31 65 SER B O 1
ATOM 1945 N N . ASN B 1 66 ? 7.789 -34.719 4.969 1 92.81 66 ASN B N 1
ATOM 1946 C CA . ASN B 1 66 ? 9.078 -35.188 5.457 1 92.81 66 ASN B CA 1
ATOM 1947 C C . ASN B 1 66 ? 9.609 -34.344 6.59 1 92.81 66 ASN B C 1
ATOM 1949 O O . ASN B 1 66 ? 10.695 -34.594 7.121 1 92.81 66 ASN B O 1
ATOM 1953 N N . MET B 1 67 ? 8.914 -33.312 6.895 1 94.88 67 MET B N 1
ATOM 1954 C CA . MET B 1 67 ? 9.383 -32.375 7.93 1 94.88 67 MET B CA 1
ATOM 1955 C C . MET B 1 67 ? 8.422 -32.375 9.117 1 94.88 67 MET B C 1
ATOM 1957 O O . MET B 1 67 ? 7.207 -32.312 8.93 1 94.88 67 MET B O 1
ATOM 1961 N N . ASP B 1 68 ? 9.008 -32.438 10.336 1 94.75 68 ASP B N 1
ATOM 1962 C CA . ASP B 1 68 ? 8.203 -32.219 11.531 1 94.75 68 ASP B CA 1
ATOM 1963 C C . ASP B 1 68 ? 8.18 -30.75 11.922 1 94.75 68 ASP B C 1
ATOM 1965 O O . ASP B 1 68 ? 8.766 -29.906 11.242 1 94.75 68 ASP B O 1
ATOM 1969 N N . ASP B 1 69 ? 7.543 -30.438 12.992 1 95.31 69 ASP B N 1
ATOM 1970 C CA . ASP B 1 69 ? 7.328 -29.062 13.398 1 95.31 69 ASP B CA 1
ATOM 1971 C C . ASP B 1 69 ? 8.648 -28.375 13.75 1 95.31 69 ASP B C 1
ATOM 1973 O O . ASP B 1 69 ? 8.836 -27.188 13.477 1 95.31 69 ASP B O 1
ATOM 1977 N N . GLU B 1 70 ? 9.492 -29.109 14.352 1 96.5 70 GLU B N 1
ATOM 1978 C CA . GLU B 1 70 ? 10.789 -28.562 14.727 1 96.5 70 GLU B CA 1
ATOM 1979 C C . GLU B 1 70 ? 11.609 -28.188 13.492 1 96.5 70 GLU B C 1
ATOM 1981 O O . GLU B 1 70 ? 12.227 -27.125 13.453 1 96.5 70 GLU B O 1
ATOM 1986 N N . ALA B 1 71 ? 11.586 -29.125 12.523 1 96.25 71 ALA B N 1
ATOM 1987 C CA . ALA B 1 71 ? 12.281 -28.844 11.266 1 96.25 71 ALA B CA 1
ATOM 1988 C C . ALA B 1 71 ? 11.672 -27.641 10.547 1 96.25 71 ALA B C 1
ATOM 1990 O O . ALA B 1 71 ? 12.398 -26.812 10.008 1 96.25 71 ALA B O 1
ATOM 1991 N N . LYS B 1 72 ? 10.406 -27.516 10.555 1 97.12 72 LYS B N 1
ATOM 1992 C CA . LYS B 1 72 ? 9.711 -26.391 9.93 1 97.12 72 LYS B CA 1
ATOM 1993 C C . LYS B 1 72 ? 10.07 -25.078 10.609 1 97.12 72 LYS B C 1
ATOM 1995 O O . LYS B 1 72 ? 10.266 -24.062 9.938 1 97.12 72 LYS B O 1
ATOM 2000 N N . GLU B 1 73 ? 10.094 -25.094 11.859 1 97.44 73 GLU B N 1
ATOM 2001 C CA . GLU B 1 73 ? 10.445 -23.891 12.609 1 97.44 73 GLU B CA 1
ATOM 2002 C C . GLU B 1 73 ? 11.867 -23.453 12.305 1 97.44 73 GLU B C 1
ATOM 2004 O O . GLU B 1 73 ? 12.141 -22.25 12.188 1 97.44 73 GLU B O 1
ATOM 2009 N N . ALA B 1 74 ? 12.75 -24.375 12.148 1 97.25 74 ALA B N 1
ATOM 2010 C CA . ALA B 1 74 ? 14.172 -24.109 11.93 1 97.25 74 ALA B CA 1
ATOM 2011 C C . ALA B 1 74 ? 14.398 -23.406 10.602 1 97.25 74 ALA B C 1
ATOM 2013 O O . ALA B 1 74 ? 15.391 -22.688 10.43 1 97.25 74 ALA B O 1
ATOM 2014 N N . ILE B 1 75 ? 13.5 -23.562 9.711 1 97.62 75 ILE B N 1
ATOM 2015 C CA . ILE B 1 75 ? 13.703 -22.969 8.391 1 97.62 75 ILE B CA 1
ATOM 2016 C C . ILE B 1 75 ? 12.695 -21.859 8.164 1 97.62 75 ILE B C 1
ATOM 2018 O O . ILE B 1 75 ? 12.461 -21.438 7.027 1 97.62 75 ILE B O 1
ATOM 2022 N N . TYR B 1 76 ? 11.984 -21.516 9.164 1 97.69 76 TYR B N 1
ATOM 2023 C CA . TYR B 1 76 ? 11.008 -20.438 9.078 1 97.69 76 TYR B CA 1
ATOM 2024 C C . TYR B 1 76 ? 9.914 -20.766 8.062 1 97.69 76 TYR B C 1
ATOM 2026 O O . TYR B 1 76 ? 9.57 -19.938 7.223 1 97.69 76 TYR B O 1
ATOM 2034 N N . TYR B 1 77 ? 9.398 -21.969 8.125 1 97.75 77 TYR B N 1
ATOM 2035 C CA . TYR B 1 77 ? 8.43 -22.5 7.18 1 97.75 77 TYR B CA 1
ATOM 2036 C C . TYR B 1 77 ? 7.16 -21.656 7.152 1 97.75 77 TYR B C 1
ATOM 2038 O O . TYR B 1 77 ? 6.543 -21.484 6.098 1 97.75 77 TYR B O 1
ATOM 2046 N N . SER B 1 78 ? 6.797 -21.109 8.281 1 95.56 78 SER B N 1
ATOM 2047 C CA . SER B 1 78 ? 5.566 -20.328 8.391 1 95.56 78 SER B CA 1
ATOM 2048 C C . SER B 1 78 ? 5.691 -19 7.66 1 95.56 78 SER B C 1
ATOM 2050 O O . SER B 1 78 ? 4.684 -18.406 7.27 1 95.56 78 SER B O 1
ATOM 2052 N N . GLU B 1 79 ? 6.883 -18.516 7.5 1 97.19 79 GLU B N 1
ATOM 2053 C CA . GLU B 1 79 ? 7.102 -17.281 6.758 1 97.19 79 GLU B CA 1
ATOM 2054 C C . GLU B 1 79 ? 6.938 -17.5 5.258 1 97.19 79 GLU B C 1
ATOM 2056 O O . GLU B 1 79 ? 6.227 -16.75 4.59 1 97.19 79 GLU B O 1
ATOM 2061 N N . TYR B 1 80 ? 7.59 -18.547 4.805 1 98.25 80 TYR B N 1
ATOM 2062 C CA . TYR B 1 80 ? 7.453 -18.984 3.418 1 98.25 80 TYR B CA 1
ATOM 2063 C C . TYR B 1 80 ? 7.574 -20.5 3.299 1 98.25 80 TYR B C 1
ATOM 2065 O O . TYR B 1 80 ? 8.625 -21.062 3.605 1 98.25 80 TYR B O 1
ATOM 2073 N N . LYS B 1 81 ? 6.527 -21.125 2.756 1 97.81 81 LYS B N 1
ATOM 2074 C CA . LYS B 1 81 ? 6.508 -22.578 2.643 1 97.81 81 LYS B CA 1
ATOM 2075 C C . LYS B 1 81 ? 7.605 -23.062 1.7 1 97.81 81 LYS B C 1
ATOM 2077 O O . LYS B 1 81 ? 8.156 -24.156 1.889 1 97.81 81 LYS B O 1
ATOM 2082 N N . TRP B 1 82 ? 7.973 -22.203 0.772 1 98.06 82 TRP B N 1
ATOM 2083 C CA . TRP B 1 82 ? 8.969 -22.625 -0.204 1 98.06 82 TRP B CA 1
ATOM 2084 C C . TRP B 1 82 ? 10.359 -22.672 0.421 1 98.06 82 TRP B C 1
ATOM 2086 O O . TRP B 1 82 ? 11.312 -23.156 -0.201 1 98.06 82 TRP B O 1
ATOM 2096 N N . HIS B 1 83 ? 10.508 -22.219 1.656 1 98.12 83 HIS B N 1
ATOM 2097 C CA . HIS B 1 83 ? 11.773 -22.391 2.367 1 98.12 83 HIS B CA 1
ATOM 2098 C C . HIS B 1 83 ? 12.164 -23.875 2.43 1 98.12 83 HIS B C 1
ATOM 2100 O O . HIS B 1 83 ? 13.352 -24.203 2.512 1 98.12 83 HIS B O 1
ATOM 2106 N N . MET B 1 84 ? 11.234 -24.859 2.449 1 98 84 MET B N 1
ATOM 2107 C CA . MET B 1 84 ? 11.57 -26.266 2.443 1 98 84 MET B CA 1
ATOM 2108 C C . MET B 1 84 ? 12.477 -26.609 1.269 1 98 84 MET B C 1
ATOM 2110 O O . MET B 1 84 ? 13.32 -27.5 1.37 1 98 84 MET B O 1
ATOM 2114 N N . PHE B 1 85 ? 12.367 -25.828 0.179 1 98.06 85 PHE B N 1
ATOM 2115 C CA . PHE B 1 85 ? 13.188 -26.047 -1.004 1 98.06 85 PHE B CA 1
ATOM 2116 C C . PHE B 1 85 ? 14.5 -25.281 -0.908 1 98.06 85 PHE B C 1
ATOM 2118 O O . PHE B 1 85 ? 15.57 -25.828 -1.184 1 98.06 85 PHE B O 1
ATO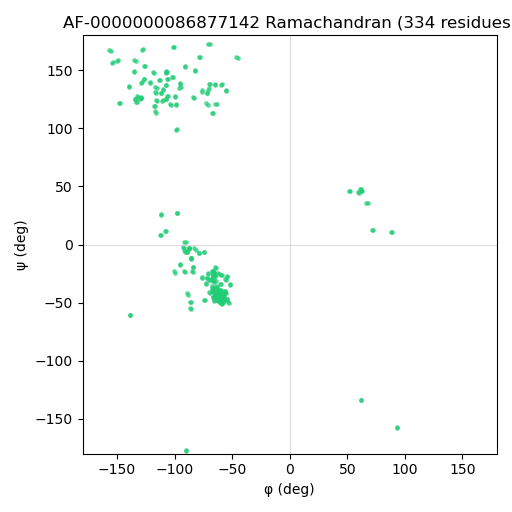M 2125 N N . SER B 1 86 ? 14.477 -24.016 -0.468 1 97.44 86 SER B N 1
ATOM 2126 C CA . SER B 1 86 ? 15.672 -23.172 -0.447 1 97.44 86 SER B CA 1
ATOM 2127 C C . SER B 1 86 ? 16.641 -23.625 0.64 1 97.44 86 SER B C 1
ATOM 2129 O O . SER B 1 86 ? 17.859 -23.5 0.487 1 97.44 86 SER B O 1
ATOM 2131 N N . TYR B 1 87 ? 16.125 -24.219 1.708 1 97.12 87 TYR B N 1
ATOM 2132 C CA . TYR B 1 87 ? 16.969 -24.75 2.779 1 97.12 87 TYR B CA 1
ATOM 2133 C C . TYR B 1 87 ? 17.312 -26.219 2.523 1 97.12 87 TYR B C 1
ATOM 2135 O O . TYR B 1 87 ? 17.875 -26.891 3.391 1 97.12 87 TYR B O 1
ATOM 2143 N N . LYS B 1 88 ? 16.891 -26.828 1.431 1 96 88 LYS B N 1
ATOM 2144 C CA . LYS B 1 88 ? 17.25 -28.156 0.948 1 96 88 LYS B CA 1
ATOM 2145 C C . LYS B 1 88 ? 16.703 -29.234 1.874 1 96 88 LYS B C 1
ATOM 2147 O O . LYS B 1 88 ? 17.359 -30.25 2.117 1 96 88 LYS B O 1
ATOM 2152 N N . LYS B 1 89 ? 15.547 -29.016 2.422 1 96.56 89 LYS B N 1
ATOM 2153 C CA . LYS B 1 89 ? 14.883 -30.031 3.229 1 96.56 89 LYS B CA 1
ATOM 2154 C C . LYS B 1 89 ? 14.094 -31 2.35 1 96.56 89 LYS B C 1
ATOM 2156 O O . LYS B 1 89 ? 13.758 -32.094 2.783 1 96.56 89 LYS B O 1
ATOM 2161 N N . GLN B 1 90 ? 13.734 -30.562 1.191 1 95.19 90 GLN B N 1
ATOM 2162 C CA . GLN B 1 90 ? 13.055 -31.359 0.182 1 95.19 90 GLN B CA 1
ATOM 2163 C C . GLN B 1 90 ? 13.703 -31.188 -1.188 1 95.19 90 GLN B C 1
ATOM 2165 O O . GLN B 1 90 ? 13.82 -30.078 -1.69 1 95.19 90 GLN B O 1
ATOM 2170 N N . GLU B 1 91 ? 14.148 -32.375 -1.753 1 94.81 91 GLU B N 1
ATOM 2171 C CA . GLU B 1 91 ? 14.734 -32.312 -3.086 1 94.81 91 GLU B CA 1
ATOM 2172 C C . GLU B 1 91 ? 13.711 -31.875 -4.125 1 94.81 91 GLU B C 1
ATOM 2174 O O . GLU B 1 91 ? 12.555 -32.312 -4.078 1 94.81 91 GLU B O 1
ATOM 2179 N N . CYS B 1 92 ? 14.156 -31.031 -5 1 97.5 92 CYS B N 1
ATOM 2180 C CA . CYS B 1 92 ? 13.266 -30.516 -6.027 1 97.5 92 CYS B CA 1
ATOM 2181 C C . CYS B 1 92 ? 14.055 -30.031 -7.238 1 97.5 92 CYS B C 1
ATOM 2183 O O . CYS B 1 92 ? 15.289 -30 -7.215 1 97.5 92 CYS B O 1
ATOM 2185 N N . LEU B 1 93 ? 13.375 -29.766 -8.359 1 98.19 93 LEU B N 1
ATOM 2186 C CA . LEU B 1 93 ? 13.961 -29.078 -9.5 1 98.19 93 LEU B CA 1
ATOM 2187 C C . LEU B 1 93 ? 13.938 -27.562 -9.297 1 98.19 93 LEU B C 1
ATOM 2189 O O . LEU B 1 93 ? 13.055 -27.047 -8.617 1 98.19 93 LEU B O 1
ATOM 2193 N N . THR B 1 94 ? 14.938 -26.859 -9.898 1 98.19 94 THR B N 1
ATOM 2194 C CA . THR B 1 94 ? 15.031 -25.422 -9.695 1 98.19 94 THR B CA 1
ATOM 2195 C C . THR B 1 94 ? 15.289 -24.703 -11.016 1 98.19 94 THR B C 1
ATOM 2197 O O . THR B 1 94 ? 15.734 -25.312 -11.984 1 98.19 94 THR B O 1
ATOM 2200 N N . GLY B 1 95 ? 14.969 -23.453 -11.055 1 97.62 95 GLY B N 1
ATOM 2201 C CA . GLY B 1 95 ? 15.297 -22.609 -12.195 1 97.62 95 GLY B CA 1
ATOM 2202 C C . GLY B 1 95 ? 14.641 -23.078 -13.484 1 97.62 95 GLY B C 1
ATOM 2203 O O . GLY B 1 95 ? 13.445 -23.375 -13.5 1 97.62 95 GLY B O 1
ATOM 2204 N N . ASP B 1 96 ? 15.43 -23.109 -14.492 1 97.81 96 ASP B N 1
ATOM 2205 C CA . ASP B 1 96 ? 14.906 -23.438 -15.812 1 97.81 96 ASP B CA 1
ATOM 2206 C C . ASP B 1 96 ? 14.406 -24.891 -15.859 1 97.81 96 ASP B C 1
ATOM 2208 O O . ASP B 1 96 ? 13.43 -25.188 -16.547 1 97.81 96 ASP B O 1
ATOM 2212 N N . THR B 1 97 ? 15.07 -25.734 -15.086 1 98.44 97 THR B N 1
ATOM 2213 C CA . THR B 1 97 ? 14.641 -27.125 -15.047 1 98.44 97 THR B CA 1
ATOM 2214 C C . THR B 1 97 ? 13.266 -27.25 -14.398 1 98.44 97 THR B C 1
ATOM 2216 O O . THR B 1 97 ? 12.438 -28.047 -14.828 1 98.44 97 THR B O 1
ATOM 2219 N N . ALA B 1 98 ? 13.031 -26.438 -13.383 1 98.69 98 ALA B N 1
ATOM 2220 C CA . ALA B 1 98 ? 11.719 -26.406 -12.742 1 98.69 98 ALA B CA 1
ATOM 2221 C C . ALA B 1 98 ? 10.648 -25.891 -13.703 1 98.69 98 ALA B C 1
ATOM 2223 O O . ALA B 1 98 ? 9.547 -26.453 -13.773 1 98.69 98 ALA B O 1
ATOM 2224 N N . ARG B 1 99 ? 10.992 -24.844 -14.469 1 98.62 99 ARG B N 1
ATOM 2225 C CA . ARG B 1 99 ? 10.078 -24.281 -15.453 1 98.62 99 ARG B CA 1
ATOM 2226 C C . ARG B 1 99 ? 9.703 -25.312 -16.516 1 98.62 99 ARG B C 1
ATOM 2228 O O . ARG B 1 99 ? 8.523 -25.469 -16.844 1 98.62 99 ARG B O 1
ATOM 2235 N N . ASP B 1 100 ? 10.688 -26.016 -16.984 1 98.69 100 ASP B N 1
ATOM 2236 C CA . ASP B 1 100 ? 10.461 -27.031 -18.016 1 98.69 100 ASP B CA 1
ATOM 2237 C C . ASP B 1 100 ? 9.57 -28.156 -17.484 1 98.69 100 ASP B C 1
ATOM 2239 O O . ASP B 1 100 ? 8.703 -28.656 -18.203 1 98.69 100 ASP B O 1
ATOM 2243 N N . ALA B 1 101 ? 9.828 -28.547 -16.266 1 98.62 101 ALA B N 1
ATOM 2244 C CA . ALA B 1 101 ? 9.039 -29.609 -15.664 1 98.62 101 ALA B CA 1
ATOM 2245 C C . ALA B 1 101 ? 7.578 -29.203 -15.523 1 98.62 101 ALA B C 1
ATOM 2247 O O . ALA B 1 101 ? 6.672 -29.984 -15.836 1 98.62 101 ALA B O 1
ATOM 2248 N N . PHE B 1 102 ? 7.371 -28.031 -15.07 1 98.75 102 PHE B N 1
ATOM 2249 C CA . PHE B 1 102 ? 6.016 -27.516 -14.961 1 98.75 102 PHE B CA 1
ATOM 2250 C C . PHE B 1 102 ? 5.324 -27.5 -16.312 1 98.75 102 PHE B C 1
ATOM 2252 O O . PHE B 1 102 ? 4.18 -27.938 -16.438 1 98.75 102 PHE B O 1
ATOM 2259 N N . ASP B 1 103 ? 6.031 -27.016 -17.312 1 98.75 103 ASP B N 1
ATOM 2260 C CA . ASP B 1 103 ? 5.469 -26.891 -18.641 1 98.75 103 ASP B CA 1
ATOM 2261 C C . ASP B 1 103 ? 5.16 -28.25 -19.25 1 98.75 103 ASP B C 1
ATOM 2263 O O . ASP B 1 103 ? 4.254 -28.375 -20.078 1 98.75 103 ASP B O 1
ATOM 2267 N N . ALA B 1 104 ? 5.855 -29.266 -18.781 1 98.19 104 ALA B N 1
ATOM 2268 C CA . ALA B 1 104 ? 5.719 -30.609 -19.344 1 98.19 104 ALA B CA 1
ATOM 2269 C C . ALA B 1 104 ? 4.539 -31.344 -18.734 1 98.19 104 ALA B C 1
ATOM 2271 O O . ALA B 1 104 ? 4.066 -32.344 -19.281 1 98.19 104 ALA B O 1
ATOM 2272 N N . GLU B 1 105 ? 4.082 -30.906 -17.594 1 97.69 105 GLU B N 1
ATOM 2273 C CA . GLU B 1 105 ? 2.965 -31.578 -16.938 1 97.69 105 GLU B CA 1
ATOM 2274 C C . GLU B 1 105 ? 1.664 -31.359 -17.703 1 97.69 105 GLU B C 1
ATOM 2276 O O . GLU B 1 105 ? 1.424 -30.281 -18.25 1 97.69 105 GLU B O 1
ATOM 2281 N N . LEU B 1 106 ? 0.899 -32.438 -17.797 1 95.44 106 LEU B N 1
ATOM 2282 C CA . LEU B 1 106 ? -0.466 -32.25 -18.297 1 95.44 106 LEU B CA 1
ATOM 2283 C C . LEU B 1 106 ? -1.334 -31.562 -17.25 1 95.44 106 LEU B C 1
ATOM 2285 O O . LEU B 1 106 ? -1.409 -32 -16.109 1 95.44 106 LEU B O 1
ATOM 2289 N N . LYS B 1 107 ? -1.845 -30.391 -17.75 1 95.81 107 LYS B N 1
ATOM 2290 C CA . LYS B 1 107 ? -2.621 -29.578 -16.828 1 95.81 107 LYS B CA 1
ATOM 2291 C C . LYS B 1 107 ? -4.039 -29.359 -17.344 1 95.81 107 LYS B C 1
ATOM 2293 O O . LYS B 1 107 ? -4.258 -29.281 -18.562 1 95.81 107 LYS B O 1
ATOM 2298 N N . ASN B 1 108 ? -4.984 -29.406 -16.5 1 95.81 108 ASN B N 1
ATOM 2299 C CA . ASN B 1 108 ? -6.363 -29.016 -16.781 1 95.81 108 ASN B CA 1
ATOM 2300 C C . ASN B 1 108 ? -6.977 -28.234 -15.633 1 95.81 108 ASN B C 1
ATOM 2302 O O . ASN B 1 108 ? -7.387 -27.078 -15.805 1 95.81 108 ASN B O 1
ATOM 2306 N N . ASP B 1 109 ? -7.008 -28.953 -14.477 1 96.81 109 ASP B N 1
ATOM 2307 C CA . ASP B 1 109 ? -7.492 -28.312 -13.258 1 96.81 109 ASP B CA 1
ATOM 2308 C C . ASP B 1 109 ? -6.355 -28.094 -12.258 1 96.81 109 ASP B C 1
ATOM 2310 O O . ASP B 1 109 ? -5.684 -29.062 -11.859 1 96.81 109 ASP B O 1
ATOM 2314 N N . LEU B 1 110 ? -6.188 -26.828 -11.859 1 98.62 110 LEU B N 1
ATOM 2315 C CA . LEU B 1 110 ? -5.098 -26.5 -10.953 1 98.62 110 LEU B CA 1
ATOM 2316 C C . LEU B 1 110 ? -5.621 -25.766 -9.719 1 98.62 110 LEU B C 1
ATOM 2318 O O . LEU B 1 110 ? -6.691 -25.156 -9.766 1 98.62 110 LEU B O 1
ATOM 2322 N N . TYR B 1 111 ? -4.895 -25.891 -8.664 1 98.69 111 TYR B N 1
ATOM 2323 C CA . TYR B 1 111 ? -5.008 -25 -7.516 1 98.69 111 TYR B CA 1
ATOM 2324 C C . TYR B 1 111 ? -3.879 -23.969 -7.516 1 98.69 111 TYR B C 1
ATOM 2326 O O . TYR B 1 111 ? -2.752 -24.281 -7.914 1 98.69 111 TYR B O 1
ATOM 2334 N N . VAL B 1 112 ? -4.258 -22.812 -7.086 1 98.69 112 VAL B N 1
ATOM 2335 C CA . VAL B 1 112 ? -3.283 -21.734 -6.965 1 98.69 112 VAL B CA 1
ATOM 2336 C C . VAL B 1 112 ? -3.424 -21.062 -5.602 1 98.69 112 VAL B C 1
ATOM 2338 O O . VAL B 1 112 ? -4.531 -20.703 -5.195 1 98.69 112 VAL B O 1
ATOM 2341 N N . MET B 1 113 ? -2.391 -20.953 -4.914 1 97.75 113 MET B N 1
ATOM 2342 C CA . MET B 1 113 ? -2.432 -20.266 -3.631 1 97.75 113 MET B CA 1
ATOM 2343 C C . MET B 1 113 ? -1.245 -19.312 -3.484 1 97.75 113 MET B C 1
ATOM 2345 O O . MET B 1 113 ? -0.204 -19.516 -4.113 1 97.75 113 MET B O 1
ATOM 2349 N N . TYR B 1 114 ? -1.376 -18.234 -2.801 1 97.94 114 TYR B N 1
ATOM 2350 C CA . TYR B 1 114 ? -0.326 -17.281 -2.488 1 97.94 114 TYR B CA 1
ATOM 2351 C C . TYR B 1 114 ? 0.082 -17.375 -1.023 1 97.94 114 TYR B C 1
ATOM 2353 O O . TYR B 1 114 ? -0.748 -17.656 -0.159 1 97.94 114 TYR B O 1
ATOM 2361 N N . GLN B 1 115 ? 1.403 -17.078 -0.859 1 97.62 115 GLN B N 1
ATOM 2362 C CA . GLN B 1 115 ? 1.84 -16.969 0.529 1 97.62 115 GLN B CA 1
ATOM 2363 C C . GLN B 1 115 ? 1.059 -15.883 1.268 1 97.62 115 GLN B C 1
ATOM 2365 O O . GLN B 1 115 ? 0.773 -14.82 0.706 1 97.62 115 GLN B O 1
ATOM 2370 N N . HIS B 1 116 ? 0.654 -16.156 2.506 1 94.88 116 HIS B N 1
ATOM 2371 C CA . HIS B 1 116 ? 0.053 -15.211 3.447 1 94.88 116 HIS B CA 1
ATOM 2372 C C . HIS B 1 116 ? -1.366 -14.844 3.027 1 94.88 116 HIS B C 1
ATOM 2374 O O . HIS B 1 116 ? -1.871 -13.781 3.396 1 94.88 116 HIS B O 1
ATOM 2380 N N . THR B 1 117 ? -1.93 -15.5 2.156 1 92.94 117 THR B N 1
ATOM 2381 C CA . THR B 1 117 ? -3.346 -15.383 1.823 1 92.94 117 THR B CA 1
ATOM 2382 C C . THR B 1 117 ? -4.078 -16.688 2.105 1 92.94 117 THR B C 1
ATOM 2384 O O . THR B 1 117 ? -3.611 -17.766 1.719 1 92.94 117 THR B O 1
ATOM 2387 N N . PRO B 1 118 ? -5.148 -16.562 2.768 1 91.94 118 PRO B N 1
ATOM 2388 C CA . PRO B 1 118 ? -5.867 -17.781 3.107 1 91.94 118 PRO B CA 1
ATOM 2389 C C . PRO B 1 118 ? -6.695 -18.328 1.943 1 91.94 118 PRO B C 1
ATOM 2391 O O . PRO B 1 118 ? -7.25 -19.422 2.033 1 91.94 118 PRO B O 1
ATOM 2394 N N . PHE B 1 119 ? -6.766 -17.578 0.907 1 93.31 119 PHE B N 1
ATOM 2395 C CA . PHE B 1 119 ? -7.664 -17.938 -0.185 1 93.31 119 PHE B CA 1
ATOM 2396 C C . PHE B 1 119 ? -6.926 -18.703 -1.266 1 93.31 119 PHE B C 1
ATOM 2398 O O . PHE B 1 119 ? -5.773 -18.391 -1.584 1 93.31 119 PHE B O 1
ATOM 2405 N N . ILE B 1 120 ? -7.629 -19.734 -1.742 1 97.62 120 ILE B N 1
ATOM 2406 C CA . ILE B 1 120 ? -7.113 -20.547 -2.834 1 97.62 120 ILE B CA 1
ATOM 2407 C C . ILE B 1 120 ? -7.977 -20.359 -4.078 1 97.62 120 ILE B C 1
ATOM 2409 O O . ILE B 1 120 ? -9.203 -20.234 -3.977 1 97.62 120 ILE B O 1
ATOM 2413 N N . GLN B 1 121 ? -7.297 -20.328 -5.18 1 98.25 121 GLN B N 1
ATOM 2414 C CA . GLN B 1 121 ? -8.008 -20.234 -6.453 1 98.25 121 GLN B CA 1
ATOM 2415 C C . GLN B 1 121 ? -7.969 -21.562 -7.199 1 98.25 121 GLN B C 1
ATOM 2417 O O . GLN B 1 121 ? -6.961 -22.281 -7.156 1 98.25 121 GLN B O 1
ATOM 2422 N N . GLY B 1 122 ? -9.102 -21.812 -7.836 1 98.44 122 GLY B N 1
ATOM 2423 C CA . GLY B 1 122 ? -9.156 -22.891 -8.797 1 98.44 122 GLY B CA 1
ATOM 2424 C C . GLY B 1 122 ? -9.039 -22.422 -10.234 1 98.44 122 GLY B C 1
ATOM 2425 O O . GLY B 1 122 ? -9.727 -21.5 -10.648 1 98.44 122 GLY B O 1
ATOM 2426 N N . TYR B 1 123 ? -8.133 -23 -10.961 1 98.62 123 TYR B N 1
ATOM 2427 C CA . TYR B 1 123 ? -8.008 -22.766 -12.398 1 98.62 123 TYR B CA 1
ATOM 2428 C C . TYR B 1 123 ? -8.555 -23.953 -13.18 1 98.62 123 TYR B C 1
ATOM 2430 O O . TYR B 1 123 ? -8.109 -25.078 -13 1 98.62 123 TYR B O 1
ATOM 2438 N N . GLU B 1 124 ? -9.492 -23.688 -13.953 1 98.38 124 GLU B N 1
ATOM 2439 C CA . GLU B 1 124 ? -10.016 -24.703 -14.875 1 98.38 124 GLU B CA 1
ATOM 2440 C C . GLU B 1 124 ? -9.609 -24.391 -16.312 1 98.38 124 GLU B C 1
ATOM 2442 O O . GLU B 1 124 ? -9.406 -23.234 -16.672 1 98.38 124 GLU B O 1
ATOM 2447 N N . ASN B 1 125 ? -9.43 -25.516 -17.141 1 98.25 125 ASN B N 1
ATOM 2448 C CA . ASN B 1 125 ? -8.992 -25.375 -18.516 1 98.25 125 ASN B CA 1
ATOM 2449 C C . ASN B 1 125 ? -7.613 -24.719 -18.609 1 98.25 125 ASN B C 1
ATOM 2451 O O . ASN B 1 125 ? -7.438 -23.734 -19.328 1 98.25 125 ASN B O 1
ATOM 2455 N N . ALA B 1 126 ? -6.676 -25.219 -17.797 1 98.25 126 ALA B N 1
ATOM 2456 C CA . ALA B 1 126 ? -5.355 -24.609 -17.672 1 98.25 126 ALA B CA 1
ATOM 2457 C C . ALA B 1 126 ? -4.328 -25.344 -18.547 1 98.25 126 ALA B C 1
ATOM 2459 O O . ALA B 1 126 ? -3.139 -25.375 -18.219 1 98.25 126 ALA B O 1
ATOM 2460 N N . ASN B 1 127 ? -4.75 -25.938 -19.578 1 97.81 127 ASN B N 1
ATOM 2461 C CA . ASN B 1 127 ? -3.857 -26.766 -20.391 1 97.81 127 ASN B CA 1
ATOM 2462 C C . ASN B 1 127 ? -2.799 -25.906 -21.094 1 97.81 127 ASN B C 1
ATOM 2464 O O . ASN B 1 127 ? -1.704 -26.391 -21.375 1 97.81 127 ASN B O 1
ATOM 2468 N N . ALA B 1 128 ? -3.125 -24.734 -21.375 1 98.06 128 ALA B N 1
ATOM 2469 C CA . ALA B 1 128 ? -2.215 -23.875 -22.125 1 98.06 128 ALA B CA 1
ATOM 2470 C C . ALA B 1 128 ? -1.336 -23.047 -21.188 1 98.06 128 ALA B C 1
ATOM 2472 O O . ALA B 1 128 ? -0.487 -22.281 -21.625 1 98.06 128 ALA B O 1
ATOM 2473 N N . VAL B 1 129 ? -1.53 -23.172 -19.859 1 98.38 129 VAL B N 1
ATOM 2474 C CA . VAL B 1 129 ? -0.773 -22.406 -18.875 1 98.38 129 VAL B CA 1
ATOM 2475 C C . VAL B 1 129 ? 0.671 -22.906 -18.844 1 98.38 129 VAL B C 1
ATOM 2477 O O . VAL B 1 129 ? 0.922 -24.109 -18.875 1 98.38 129 VAL B O 1
ATOM 2480 N N . VAL B 1 130 ? 1.599 -21.969 -18.844 1 98.62 130 VAL B N 1
ATOM 2481 C CA . VAL B 1 130 ? 3.021 -22.281 -18.781 1 98.62 130 VAL B CA 1
ATOM 2482 C C . VAL B 1 130 ? 3.674 -21.469 -17.656 1 98.62 130 VAL B C 1
ATOM 2484 O O . VAL B 1 130 ? 3.066 -20.547 -17.109 1 98.62 130 VAL B O 1
ATOM 2487 N N . ALA B 1 131 ? 4.902 -21.828 -17.312 1 98.62 131 ALA B N 1
ATOM 2488 C CA . ALA B 1 131 ? 5.645 -21.219 -16.203 1 98.62 131 ALA B CA 1
ATOM 2489 C C . ALA B 1 131 ? 5.754 -19.703 -16.391 1 98.62 131 ALA B C 1
ATOM 2491 O O . ALA B 1 131 ? 5.59 -18.953 -15.43 1 98.62 131 ALA B O 1
ATOM 2492 N N . ALA B 1 132 ? 5.977 -19.25 -17.594 1 98.19 132 ALA B N 1
ATOM 2493 C CA . ALA B 1 132 ? 6.211 -17.844 -17.906 1 98.19 132 ALA B CA 1
ATOM 2494 C C . ALA B 1 132 ? 5 -17 -17.531 1 98.19 132 ALA B C 1
ATOM 2496 O O . ALA B 1 132 ? 5.133 -15.797 -17.281 1 98.19 132 ALA B O 1
ATOM 2497 N N . ASP B 1 133 ? 3.824 -17.625 -17.5 1 98.5 133 ASP B N 1
ATOM 2498 C CA . ASP B 1 133 ? 2.605 -16.891 -17.172 1 98.5 133 ASP B CA 1
ATOM 2499 C C . ASP B 1 133 ? 2.646 -16.359 -15.742 1 98.5 133 ASP B C 1
ATOM 2501 O O . ASP B 1 133 ? 1.912 -15.438 -15.391 1 98.5 133 ASP B O 1
ATOM 2505 N N . PHE B 1 134 ? 3.506 -16.938 -14.898 1 98.31 134 PHE B N 1
ATOM 2506 C CA . PHE B 1 134 ? 3.508 -16.609 -13.477 1 98.31 134 PHE B CA 1
ATOM 2507 C C . PHE B 1 134 ? 4.727 -15.781 -13.109 1 98.31 134 PHE B C 1
ATOM 2509 O O . PHE B 1 134 ? 4.988 -15.531 -11.938 1 98.31 134 PHE B O 1
ATOM 2516 N N . ASP B 1 135 ? 5.48 -15.258 -14.109 1 96.69 135 ASP B N 1
ATOM 2517 C CA . ASP B 1 135 ? 6.75 -14.578 -13.891 1 96.69 135 ASP B CA 1
ATOM 2518 C C . ASP B 1 135 ? 6.543 -13.266 -13.125 1 96.69 135 ASP B C 1
ATOM 2520 O O . ASP B 1 135 ? 7.465 -12.766 -12.477 1 96.69 135 ASP B O 1
ATOM 2524 N N . SER B 1 136 ? 5.371 -12.695 -13.266 1 96.69 136 SER B N 1
ATOM 2525 C CA . SER B 1 136 ? 5.105 -11.438 -12.578 1 96.69 136 SER B CA 1
ATOM 2526 C C . SER B 1 136 ? 4.613 -11.68 -11.156 1 96.69 136 SER B C 1
ATOM 2528 O O . SER B 1 136 ? 4.48 -10.734 -10.375 1 96.69 136 SER B O 1
ATOM 2530 N N . GLU B 1 137 ? 4.273 -12.906 -10.805 1 97.25 137 GLU B N 1
ATOM 2531 C CA . GLU B 1 137 ? 3.73 -13.242 -9.492 1 97.25 137 GLU B CA 1
ATOM 2532 C C . GLU B 1 137 ? 4.84 -13.625 -8.516 1 97.25 137 GLU B C 1
ATOM 2534 O O . GLU B 1 137 ? 5.941 -13.984 -8.93 1 97.25 137 GLU B O 1
ATOM 2539 N N . GLN B 1 138 ? 4.551 -13.414 -7.289 1 96.88 138 GLN B N 1
ATOM 2540 C CA . GLN B 1 138 ? 5.508 -13.719 -6.234 1 96.88 138 GLN B CA 1
ATOM 2541 C C . GLN B 1 138 ? 4.879 -14.617 -5.168 1 96.88 138 GLN B C 1
ATOM 2543 O O . GLN B 1 138 ? 3.709 -14.438 -4.812 1 96.88 138 GLN B O 1
ATOM 2548 N N . ASP B 1 139 ? 5.699 -15.539 -4.676 1 98.44 139 ASP B N 1
ATOM 2549 C CA . ASP B 1 139 ? 5.301 -16.438 -3.6 1 98.44 139 ASP B CA 1
ATOM 2550 C C . ASP B 1 139 ? 3.984 -17.141 -3.928 1 98.44 139 ASP B C 1
ATOM 2552 O O . ASP B 1 139 ? 3.059 -17.156 -3.113 1 98.44 139 ASP B O 1
ATOM 2556 N N . ILE B 1 140 ? 3.949 -17.594 -5.102 1 98.56 140 ILE B N 1
ATOM 2557 C CA . ILE B 1 140 ? 2.777 -18.266 -5.652 1 98.56 140 ILE B CA 1
ATOM 2558 C C . ILE B 1 140 ? 3.051 -19.766 -5.773 1 98.56 140 ILE B C 1
ATOM 2560 O O . ILE B 1 140 ? 4.152 -20.172 -6.145 1 98.56 140 ILE B O 1
ATOM 2564 N N . TYR B 1 141 ? 2.062 -20.609 -5.387 1 98.75 141 TYR B N 1
ATOM 2565 C CA . TYR B 1 141 ? 2.111 -22.062 -5.438 1 98.75 141 TYR B CA 1
ATOM 2566 C C . TYR B 1 141 ? 1.048 -22.609 -6.383 1 98.75 141 TYR B C 1
ATOM 2568 O O . TYR B 1 141 ? -0.147 -22.375 -6.184 1 98.75 141 TYR B O 1
ATOM 2576 N N . ILE B 1 142 ? 1.515 -23.281 -7.379 1 98.88 142 ILE B N 1
ATOM 2577 C CA . ILE B 1 142 ? 0.622 -23.922 -8.336 1 98.88 142 ILE B CA 1
ATOM 2578 C C . ILE B 1 142 ? 0.734 -25.438 -8.203 1 98.88 142 ILE B C 1
ATOM 2580 O O . ILE B 1 142 ? 1.84 -25.984 -8.156 1 98.88 142 ILE B O 1
ATOM 2584 N N . PHE B 1 143 ? -0.406 -26.109 -8.102 1 98.69 143 PHE B N 1
ATOM 2585 C CA . PHE B 1 143 ? -0.341 -27.547 -7.953 1 98.69 143 PHE B CA 1
ATOM 2586 C C . PHE B 1 143 ? -1.613 -28.203 -8.477 1 98.69 143 PHE B C 1
ATOM 2588 O O . PHE B 1 143 ? -2.648 -27.547 -8.602 1 98.69 143 PHE B O 1
ATOM 2595 N N . ASP B 1 144 ? -1.519 -29.5 -8.867 1 98.19 144 ASP B N 1
ATOM 2596 C CA . ASP B 1 144 ? -2.668 -30.188 -9.43 1 98.19 144 ASP B CA 1
ATOM 2597 C C . ASP B 1 144 ? -3.645 -30.625 -8.336 1 98.19 144 ASP B C 1
ATOM 2599 O O . ASP B 1 144 ? -3.275 -30.703 -7.168 1 98.19 144 ASP B O 1
ATOM 2603 N N . ARG B 1 145 ? -4.801 -30.891 -8.711 1 97 145 ARG B N 1
ATOM 2604 C CA . ARG B 1 145 ? -5.863 -31.219 -7.766 1 97 145 ARG B CA 1
ATOM 2605 C C . ARG B 1 145 ? -5.582 -32.562 -7.062 1 97 145 ARG B C 1
ATOM 2607 O O . ARG B 1 145 ? -6.109 -32.812 -5.98 1 97 145 ARG B O 1
ATOM 2614 N N . GLU B 1 146 ? -4.809 -33.344 -7.668 1 97.06 146 GLU B N 1
ATOM 2615 C CA . GLU B 1 146 ? -4.48 -34.656 -7.113 1 97.06 146 GLU B CA 1
ATOM 2616 C C . GLU B 1 146 ? -3.275 -34.562 -6.18 1 97.06 146 GLU B C 1
ATOM 2618 O O . GLU B 1 146 ? -2.887 -35.562 -5.57 1 97.06 146 GLU B O 1
ATOM 2623 N N . PHE B 1 147 ? -2.678 -33.438 -6.043 1 97.81 147 PHE B N 1
ATOM 2624 C CA . PHE B 1 147 ? -1.547 -33.188 -5.156 1 97.81 147 PHE B CA 1
ATOM 2625 C C . PHE B 1 147 ? -0.366 -34.062 -5.523 1 97.81 147 PHE B C 1
ATOM 2627 O O . PHE B 1 147 ? 0.278 -34.656 -4.645 1 97.81 147 PHE B O 1
ATOM 2634 N N . THR B 1 148 ? -0.099 -34.156 -6.789 1 97.88 148 THR B N 1
ATOM 2635 C CA . THR B 1 148 ? 1.008 -35 -7.211 1 97.88 148 THR B CA 1
ATOM 2636 C C . THR B 1 148 ? 2.254 -34.156 -7.488 1 97.88 148 THR B C 1
ATOM 2638 O O . THR B 1 148 ? 3.369 -34.688 -7.5 1 97.88 148 THR B O 1
ATOM 2641 N N . TRP B 1 149 ? 2.088 -32.906 -7.797 1 98.56 149 TRP B N 1
ATOM 2642 C CA . TRP B 1 149 ? 3.225 -32.031 -8 1 98.56 149 TRP B CA 1
ATOM 2643 C C . TRP B 1 149 ? 2.871 -30.594 -7.609 1 98.56 149 TRP B C 1
ATOM 2645 O O . TRP B 1 149 ? 1.692 -30.234 -7.527 1 98.56 149 TRP B O 1
ATOM 2655 N N . THR B 1 150 ? 3.895 -29.766 -7.324 1 98.81 150 THR B N 1
ATOM 2656 C CA . THR B 1 150 ? 3.725 -28.344 -7.055 1 98.81 150 THR B CA 1
ATOM 2657 C C . THR B 1 150 ? 4.836 -27.531 -7.715 1 98.81 150 THR B C 1
ATOM 2659 O O . THR B 1 150 ? 5.984 -27.984 -7.777 1 98.81 150 THR B O 1
ATOM 2662 N N . TYR B 1 151 ? 4.426 -26.484 -8.297 1 98.88 151 TYR B N 1
ATOM 2663 C CA . TYR B 1 151 ? 5.316 -25.469 -8.844 1 98.88 151 TYR B CA 1
ATOM 2664 C C . TYR B 1 151 ? 5.246 -24.188 -8.031 1 98.88 151 TYR B C 1
ATOM 2666 O O . TYR B 1 151 ? 4.16 -23.719 -7.668 1 98.88 151 TYR B O 1
ATOM 2674 N N . VAL B 1 152 ? 6.391 -23.609 -7.691 1 98.81 152 VAL B N 1
ATOM 2675 C CA . VAL B 1 152 ? 6.438 -22.469 -6.801 1 98.81 152 VAL B CA 1
ATOM 2676 C C . VAL B 1 152 ? 7.289 -21.359 -7.426 1 98.81 152 VAL B C 1
ATOM 2678 O O . VAL B 1 152 ? 8.422 -21.609 -7.848 1 98.81 152 VAL B O 1
ATOM 2681 N N . HIS B 1 153 ? 6.707 -20.172 -7.535 1 98.5 153 HIS B N 1
ATOM 2682 C CA . HIS B 1 153 ? 7.465 -18.984 -7.918 1 98.5 153 HIS B CA 1
ATOM 2683 C C . HIS B 1 153 ? 7.664 -18.047 -6.727 1 98.5 153 HIS B C 1
ATOM 2685 O O . HIS B 1 153 ? 6.699 -17.688 -6.047 1 98.5 153 HIS B O 1
ATOM 2691 N N . THR B 1 154 ? 8.891 -17.688 -6.422 1 98.31 154 THR B N 1
ATOM 2692 C CA . THR B 1 154 ? 9.234 -16.969 -5.203 1 98.31 154 THR B CA 1
ATOM 2693 C C . THR B 1 154 ? 9.445 -15.477 -5.496 1 98.31 154 THR B C 1
ATOM 2695 O O . THR B 1 154 ? 9.453 -15.062 -6.656 1 98.31 154 THR B O 1
ATOM 2698 N N . HIS B 1 155 ? 9.562 -14.703 -4.465 1 96.44 155 HIS B N 1
ATOM 2699 C CA . HIS B 1 155 ? 9.836 -13.281 -4.633 1 96.44 155 HIS B CA 1
ATOM 2700 C C . HIS B 1 155 ? 11.328 -13.016 -4.762 1 96.44 155 HIS B C 1
ATOM 2702 O O . HIS B 1 155 ? 11.742 -11.906 -5.117 1 96.44 155 HIS B O 1
ATOM 2708 N N . GLU B 1 156 ? 12.148 -13.969 -4.492 1 92.44 156 GLU B N 1
ATOM 2709 C CA . GLU B 1 156 ? 13.602 -13.82 -4.574 1 92.44 156 GLU B CA 1
ATOM 2710 C C . GLU B 1 156 ? 14.133 -14.32 -5.914 1 92.44 156 GLU B C 1
ATOM 2712 O O . GLU B 1 156 ? 13.883 -15.461 -6.301 1 92.44 156 GLU B O 1
ATOM 2717 N N . ASP B 1 157 ? 14.953 -13.609 -6.5 1 88.44 157 ASP B N 1
ATOM 2718 C CA . ASP B 1 157 ? 15.492 -13.992 -7.797 1 88.44 157 ASP B CA 1
ATOM 2719 C C . ASP B 1 157 ? 16.422 -15.203 -7.668 1 88.44 157 ASP B C 1
ATOM 2721 O O . ASP B 1 157 ? 16.5 -16.031 -8.578 1 88.44 157 ASP B O 1
ATOM 2725 N N . MET B 1 158 ? 17.016 -15.25 -6.559 1 92.06 158 MET B N 1
ATOM 2726 C CA . MET B 1 158 ? 18.031 -16.281 -6.395 1 92.06 158 MET B CA 1
ATOM 2727 C C . MET B 1 158 ? 17.422 -17.562 -5.855 1 92.06 158 MET B C 1
ATOM 2729 O O . MET B 1 158 ? 18.109 -18.578 -5.715 1 92.06 158 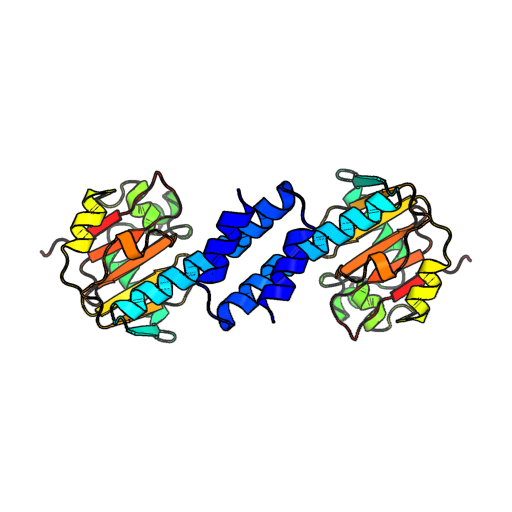MET B O 1
ATOM 2733 N N . CYS B 1 159 ? 16.188 -17.516 -5.508 1 94.25 159 CYS B N 1
ATOM 2734 C CA . CYS B 1 159 ? 15.477 -18.688 -5.008 1 94.25 159 CYS B CA 1
ATOM 2735 C C . CYS B 1 159 ? 14.336 -19.078 -5.945 1 94.25 159 CYS B C 1
ATOM 2737 O O . CYS B 1 159 ? 13.359 -18.344 -6.082 1 94.25 159 CYS B O 1
ATOM 2739 N N . GLY B 1 160 ? 14.555 -20.266 -6.543 1 94.88 160 GLY B N 1
ATOM 2740 C CA . GLY B 1 160 ? 13.477 -20.781 -7.371 1 94.88 160 GLY B CA 1
ATOM 2741 C C . GLY B 1 160 ? 13.609 -20.391 -8.828 1 94.88 160 GLY B C 1
ATOM 2742 O O . GLY B 1 160 ? 14.688 -19.984 -9.273 1 94.88 160 GLY B O 1
ATOM 2743 N N . PRO B 1 161 ? 12.406 -20.422 -9.484 1 98.44 161 PRO B N 1
ATOM 2744 C CA . PRO B 1 161 ? 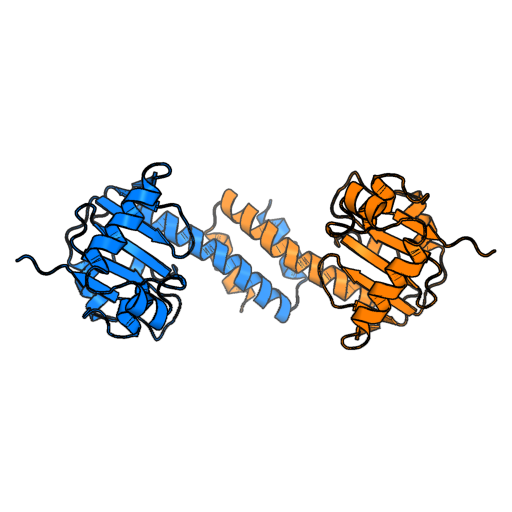11.234 -21.219 -9.125 1 98.44 161 PRO B CA 1
ATOM 2745 C C . PRO B 1 161 ? 11.594 -22.672 -8.812 1 98.44 161 PRO B C 1
ATOM 2747 O O . PRO B 1 161 ? 12.719 -23.109 -9.055 1 98.44 161 PRO B O 1
ATOM 2750 N N . TYR B 1 162 ? 10.672 -23.328 -8.117 1 98.75 162 TYR B N 1
ATOM 2751 C CA . TYR B 1 162 ? 10.836 -24.719 -7.711 1 98.75 162 TYR B CA 1
ATOM 2752 C C . TYR B 1 162 ? 9.742 -25.594 -8.328 1 98.75 162 TYR B C 1
ATOM 2754 O O . TYR B 1 162 ? 8.625 -25.141 -8.555 1 98.75 162 TYR B O 1
ATOM 2762 N N . PHE B 1 163 ? 10.086 -26.828 -8.602 1 98.81 163 PHE B N 1
ATOM 2763 C CA . PHE B 1 163 ? 9.125 -27.859 -9.008 1 98.81 163 PHE B CA 1
ATOM 2764 C C . PHE B 1 163 ? 9.383 -29.156 -8.25 1 98.81 163 PHE B C 1
ATOM 2766 O O . PHE B 1 163 ? 10.508 -29.672 -8.242 1 98.81 163 PHE B O 1
ATOM 2773 N N . TYR B 1 164 ? 8.43 -29.625 -7.629 1 98.5 164 TYR B N 1
ATOM 2774 C CA . TYR B 1 164 ? 8.531 -30.859 -6.863 1 98.5 164 TYR B CA 1
ATOM 2775 C C . TYR B 1 164 ? 7.406 -31.828 -7.23 1 98.5 164 TYR B C 1
ATOM 2777 O O . TYR B 1 164 ? 6.23 -31.453 -7.23 1 98.5 164 TYR B O 1
ATOM 2785 N N . LYS B 1 165 ? 7.695 -33.031 -7.59 1 97.19 165 LYS B N 1
ATOM 2786 C CA . LYS B 1 165 ? 6.766 -34.094 -7.922 1 97.19 165 LYS B CA 1
ATOM 2787 C C . LYS B 1 165 ? 6.875 -35.25 -6.926 1 97.19 165 LYS B C 1
ATOM 2789 O O . LYS B 1 165 ? 7.977 -35.719 -6.637 1 97.19 165 LYS B O 1
ATOM 2794 N N . VAL B 1 166 ? 5.723 -35.531 -6.355 1 94.56 166 VAL B N 1
ATOM 2795 C CA . VAL B 1 166 ? 5.699 -36.625 -5.367 1 94.56 166 VAL B CA 1
ATOM 2796 C C . VAL B 1 166 ? 6.055 -37.938 -6.035 1 94.56 166 VAL B C 1
ATOM 2798 O O . VAL B 1 166 ? 5.5 -38.281 -7.082 1 94.56 166 VAL B O 1
ATOM 2801 N N . SER B 1 167 ? 7.141 -38.594 -5.562 1 83 167 SER B N 1
ATOM 2802 C CA . SER B 1 167 ? 7.52 -39.906 -6.074 1 83 167 SER B CA 1
ATOM 2803 C C . SER B 1 167 ? 6.488 -40.938 -5.695 1 83 167 SER B C 1
ATOM 2805 O O . SER B 1 167 ? 5.984 -40.969 -4.57 1 83 167 SER B O 1
ATOM 2807 N N . LYS B 1 168 ? 5.648 -41.594 -6.715 1 66.25 168 LYS B N 1
ATOM 2808 C CA . LYS B 1 168 ? 4.789 -42.75 -6.434 1 66.25 168 LYS B CA 1
ATOM 2809 C C . LYS B 1 168 ? 5.582 -43.906 -5.809 1 66.25 168 LYS B C 1
ATOM 2811 O O . LYS B 1 168 ? 6.711 -44.156 -6.211 1 66.25 168 LYS B O 1
ATOM 2816 N N . PRO B 1 169 ? 5 -44.531 -4.613 1 49.62 169 PRO B N 1
ATOM 2817 C CA . PRO B 1 169 ? 5.645 -45.781 -4.172 1 49.62 169 PRO B CA 1
ATOM 2818 C C . PRO B 1 169 ? 5.734 -46.812 -5.281 1 49.62 169 PRO B C 1
ATOM 2820 O O . PRO B 1 169 ? 4.918 -46.812 -6.203 1 49.62 169 PRO B O 1
#

Nearest PDB structures (foldseek):
  6gq3-assembly2_B  TM=3.074E-01  e=3.067E+00  Homo sapiens
  6gq3-assembly2_B  TM=3.072E-01  e=3.067E+00  Homo sapiens

Solvent-accessible surface area (backbone atoms only — not comparable to full-atom values): 18402 Å² total; per-residue (Å²): 106,74,66,56,56,43,48,57,50,57,72,72,47,53,71,73,54,43,53,53,38,41,55,55,38,46,55,51,43,52,54,50,50,44,54,48,53,41,46,75,56,56,34,43,77,42,80,33,70,88,55,14,60,62,52,55,50,48,50,44,55,63,77,45,56,91,52,53,70,68,57,34,59,74,54,42,29,88,80,38,67,66,31,43,49,77,71,64,74,42,88,62,38,48,37,69,58,11,38,50,52,56,49,67,48,91,47,39,55,34,36,36,36,40,70,96,46,77,54,26,32,37,32,34,52,33,56,74,62,47,54,76,69,46,68,87,48,54,38,32,39,38,30,41,80,81,65,47,38,41,36,36,34,43,78,46,85,90,44,46,33,34,24,38,65,64,79,79,134,106,75,65,57,56,44,48,58,50,56,71,71,46,52,71,74,54,43,52,53,38,40,56,55,39,46,54,53,42,51,54,49,51,44,52,48,52,42,46,76,55,56,34,43,77,42,81,34,70,89,55,15,61,61,52,54,50,49,49,44,55,64,78,45,55,92,52,54,71,68,57,34,59,74,54,44,28,88,80,37,67,65,32,42,50,77,70,64,75,41,88,62,38,48,37,70,58,11,36,51,52,57,49,66,48,91,46,37,54,34,36,37,37,40,70,98,46,76,56,26,32,36,33,35,53,33,56,77,63,46,53,74,68,47,68,87,48,53,36,32,39,38,29,41,78,81,64,47,37,40,36,35,34,43,77,46,83,88,45,47,35,35,25,36,66,64,80,79,132